Protein AF-Q74P90-F1 (afdb_monomer_lite)

Organism: Bacillus cereus (strain ATCC 10987 / NRS 248) (NCBI:txid222523)

Radius of gyration: 29.48 Å; chains: 1; bounding box: 68×27×79 Å

Sequence (235 aa):
MNRWLALELEKLVEINKTPHSAKWQTTPPFCLFNYDGKLLTLAGNTKKGQFTTPFFIVKAVDTKKNCALLELLFPFPIIENKHNQKFPLNKFCCVKKLFHTKSKLFVNLADFCGLTFVEIPVFDYLTKSRMIKDSFCLAFCLLQNCPPQNIWETSKKHLNNITTITSSYNYGTDSELQMFLYTKTKTYKMFIPKGHCQSLTISDLKYIEILTPQKFVAGTIQIQLNYCYKEKYYF

Structure (mmCIF, N/CA/C/O backbone):
data_AF-Q74P90-F1
#
_entry.id   AF-Q74P90-F1
#
loop_
_atom_site.group_PDB
_atom_site.id
_atom_site.type_symbol
_atom_site.label_atom_id
_atom_site.label_alt_id
_atom_site.label_comp_id
_atom_site.label_asym_id
_atom_site.label_entity_id
_atom_site.label_seq_id
_atom_site.pdbx_PDB_ins_code
_atom_site.Cartn_x
_atom_site.Cartn_y
_atom_site.Cartn_z
_atom_site.occupancy
_atom_site.B_iso_or_equiv
_atom_site.auth_seq_id
_atom_site.auth_comp_id
_atom_site.auth_asym_id
_atom_site.auth_atom_id
_atom_site.pdbx_PDB_model_num
ATOM 1 N N . MET A 1 1 ? 19.929 -4.607 -40.010 1.00 57.16 1 MET A N 1
ATOM 2 C CA . MET A 1 1 ? 19.805 -3.964 -38.681 1.00 57.16 1 MET A CA 1
ATOM 3 C C . MET A 1 1 ? 18.500 -4.432 -38.060 1.00 57.16 1 MET A C 1
ATOM 5 O O . MET A 1 1 ? 17.472 -4.337 -38.722 1.00 57.16 1 MET A O 1
ATOM 9 N N . ASN A 1 2 ? 18.545 -5.014 -36.862 1.00 65.69 2 ASN A N 1
ATOM 10 C CA . ASN A 1 2 ? 17.388 -5.662 -36.248 1.00 65.69 2 ASN A CA 1
ATOM 11 C C . ASN A 1 2 ? 16.430 -4.600 -35.667 1.00 65.69 2 ASN A C 1
ATOM 13 O O . ASN A 1 2 ? 16.643 -4.107 -34.566 1.00 65.69 2 ASN A O 1
ATOM 17 N N . ARG A 1 3 ? 15.416 -4.190 -36.443 1.00 81.81 3 ARG A N 1
ATOM 18 C CA . ARG A 1 3 ? 14.480 -3.097 -36.089 1.00 81.81 3 ARG A CA 1
ATOM 19 C C . ARG A 1 3 ? 13.359 -3.511 -35.135 1.00 81.81 3 ARG A C 1
ATOM 21 O O . ARG A 1 3 ? 12.586 -2.662 -34.703 1.00 81.81 3 ARG A O 1
ATOM 28 N N . TRP A 1 4 ? 13.250 -4.800 -34.820 1.00 89.56 4 TRP A N 1
ATOM 29 C CA . TRP A 1 4 ? 12.136 -5.322 -34.031 1.00 89.56 4 TRP A CA 1
ATOM 30 C C . TRP A 1 4 ? 12.038 -4.679 -32.641 1.00 89.56 4 TRP A C 1
ATOM 32 O O . TRP A 1 4 ? 10.935 -4.352 -32.229 1.00 89.56 4 TRP A O 1
ATOM 42 N N . LEU A 1 5 ? 13.168 -4.420 -31.961 1.00 89.62 5 LEU A N 1
ATOM 43 C CA . LEU A 1 5 ? 13.182 -3.758 -30.649 1.00 89.62 5 LEU A CA 1
ATOM 44 C C . LEU A 1 5 ? 12.566 -2.362 -30.728 1.00 89.62 5 LEU A C 1
ATOM 46 O O . LEU A 1 5 ? 11.778 -1.985 -29.867 1.00 89.62 5 LEU A O 1
ATOM 50 N N . ALA A 1 6 ? 12.914 -1.597 -31.764 1.00 87.88 6 ALA A N 1
ATOM 51 C CA . ALA A 1 6 ? 12.385 -0.253 -31.948 1.00 87.88 6 ALA A CA 1
ATOM 52 C C . ALA A 1 6 ? 10.876 -0.287 -32.212 1.00 87.88 6 ALA A C 1
ATOM 54 O O . ALA A 1 6 ? 10.143 0.475 -31.594 1.00 87.88 6 ALA A O 1
ATOM 55 N N . LEU A 1 7 ? 10.410 -1.214 -33.052 1.00 88.94 7 LEU A N 1
ATOM 56 C CA . LEU A 1 7 ? 8.981 -1.407 -33.312 1.00 88.94 7 LEU A CA 1
ATOM 57 C C . LEU A 1 7 ? 8.223 -1.855 -32.055 1.00 88.94 7 LEU A C 1
ATOM 59 O O . LEU A 1 7 ? 7.129 -1.371 -31.787 1.00 88.94 7 LEU A O 1
ATOM 63 N N . GLU A 1 8 ? 8.802 -2.752 -31.258 1.00 87.94 8 GLU A N 1
ATOM 64 C CA . GLU A 1 8 ? 8.170 -3.243 -30.034 1.00 87.94 8 GLU A CA 1
ATOM 65 C C . GLU A 1 8 ? 8.056 -2.141 -28.975 1.00 87.94 8 GLU A C 1
ATOM 67 O O . GLU A 1 8 ? 7.015 -1.992 -28.340 1.00 87.94 8 GLU A O 1
ATOM 72 N N . LEU A 1 9 ? 9.089 -1.308 -28.831 1.00 87.38 9 LEU A N 1
ATOM 73 C CA . LEU A 1 9 ? 9.046 -0.152 -27.939 1.00 87.38 9 LEU A CA 1
ATOM 74 C C . LEU A 1 9 ? 8.126 0.967 -28.459 1.00 87.38 9 LEU A C 1
ATOM 76 O O . LEU A 1 9 ? 7.502 1.654 -27.650 1.00 87.38 9 LEU A O 1
ATOM 80 N N . GLU A 1 10 ? 8.022 1.162 -29.778 1.00 86.56 10 GLU A N 1
ATOM 81 C CA . GLU A 1 10 ? 7.126 2.151 -30.398 1.00 86.56 10 GLU A CA 1
ATOM 82 C C . GLU A 1 10 ? 5.655 1.826 -30.108 1.00 86.56 10 GLU A C 1
ATOM 84 O O . GLU A 1 10 ? 4.928 2.707 -29.643 1.00 86.56 10 GLU A O 1
ATOM 89 N N . LYS A 1 11 ? 5.250 0.550 -30.227 1.00 84.69 11 LYS A N 1
ATOM 90 C CA . LYS A 1 11 ? 3.899 0.089 -29.847 1.00 84.69 11 LYS A CA 1
ATOM 91 C C . LYS A 1 11 ? 3.520 0.510 -28.425 1.00 84.69 11 LYS A C 1
ATOM 93 O O . LYS A 1 11 ? 2.399 0.946 -28.182 1.00 84.69 11 LYS A O 1
ATOM 98 N N . LEU A 1 12 ? 4.449 0.419 -27.473 1.00 77.25 12 LEU A N 1
ATOM 99 C CA . LEU A 1 12 ? 4.183 0.799 -26.081 1.00 77.25 12 LEU A CA 1
ATOM 100 C C . LEU A 1 12 ? 3.964 2.305 -25.914 1.00 77.25 12 LEU A C 1
ATOM 102 O O . LEU A 1 12 ? 3.156 2.733 -25.090 1.00 77.25 12 LEU A O 1
ATOM 106 N N . VAL A 1 13 ? 4.701 3.120 -26.672 1.00 77.12 13 VAL A N 1
ATOM 107 C CA . VAL A 1 13 ? 4.530 4.577 -26.661 1.00 77.12 13 VAL A CA 1
ATOM 108 C C . VAL A 1 13 ? 3.169 4.959 -27.246 1.00 77.12 13 VAL A C 1
ATOM 110 O O . VAL A 1 13 ? 2.548 5.901 -26.758 1.00 77.12 13 VAL A O 1
ATOM 113 N N . GLU A 1 14 ? 2.693 4.234 -28.258 1.00 70.12 14 GLU A N 1
ATOM 114 C CA . GLU A 1 14 ? 1.384 4.457 -28.881 1.00 70.12 14 GLU A CA 1
ATOM 115 C C . GLU A 1 14 ? 0.215 4.051 -27.976 1.00 70.12 14 GLU A C 1
ATOM 117 O O . GLU A 1 14 ? -0.718 4.838 -27.818 1.00 70.12 14 GLU A O 1
ATOM 122 N N . ILE A 1 15 ? 0.296 2.897 -27.303 1.00 64.44 15 ILE A N 1
ATOM 123 C CA . ILE A 1 15 ? -0.746 2.412 -26.375 1.00 64.44 15 ILE A CA 1
ATOM 124 C C . ILE A 1 15 ? -1.028 3.429 -25.254 1.00 64.44 15 ILE A C 1
ATOM 126 O O . ILE A 1 15 ? -2.182 3.656 -24.890 1.00 64.44 15 ILE A O 1
ATOM 130 N N . ASN A 1 16 ? 0.003 4.118 -24.758 1.00 58.09 16 ASN A N 1
ATOM 131 C CA . ASN A 1 16 ? -0.149 5.129 -23.706 1.00 58.09 16 ASN A CA 1
ATOM 132 C C . ASN A 1 16 ? -0.735 6.470 -24.178 1.00 58.09 16 ASN A C 1
ATOM 134 O O . ASN A 1 16 ? -1.035 7.323 -23.343 1.00 58.09 16 ASN A O 1
ATOM 138 N N . LYS A 1 17 ? -0.864 6.707 -25.492 1.00 56.06 17 LYS A N 1
ATOM 139 C CA . LYS A 1 17 ? -1.466 7.943 -26.029 1.00 56.06 17 LYS A CA 1
ATOM 140 C C . LYS A 1 17 ? -2.992 7.868 -26.107 1.00 56.06 17 LYS A C 1
ATOM 142 O O . LYS A 1 17 ? -3.638 8.911 -26.168 1.00 56.06 17 LYS A O 1
ATOM 147 N N . THR A 1 18 ? -3.577 6.671 -26.082 1.00 47.81 18 THR A N 1
ATOM 148 C CA . THR A 1 18 ? -5.033 6.467 -26.079 1.00 47.81 18 THR A CA 1
ATOM 149 C C . THR A 1 18 ? -5.600 6.496 -24.653 1.00 47.81 18 THR A C 1
ATOM 151 O O . THR A 1 18 ? -5.236 5.650 -23.835 1.00 47.81 18 THR A O 1
ATOM 154 N N . PRO A 1 19 ? -6.500 7.438 -24.312 1.00 43.44 19 PRO A N 1
ATOM 155 C CA . PRO A 1 19 ? -7.005 7.593 -22.953 1.00 43.44 19 PRO A CA 1
ATOM 156 C C . PRO A 1 19 ? -8.096 6.555 -22.656 1.00 43.44 19 PRO A C 1
ATOM 158 O O . PRO A 1 19 ? -9.286 6.830 -22.797 1.00 43.44 19 PRO A O 1
ATOM 161 N N . HIS A 1 20 ? -7.712 5.363 -22.200 1.00 40.16 20 HIS A N 1
ATOM 162 C CA . HIS A 1 20 ? -8.662 4.382 -21.674 1.00 40.16 20 HIS A CA 1
ATOM 163 C C . HIS A 1 20 ? -8.546 4.224 -20.152 1.00 40.16 20 HIS A C 1
ATOM 165 O O . HIS A 1 20 ? -7.772 3.431 -19.638 1.00 40.16 20 HIS A O 1
ATOM 171 N N . SER A 1 21 ? -9.439 4.928 -19.446 1.00 38.84 21 SER A N 1
ATOM 172 C CA . SER A 1 21 ? -9.846 4.729 -18.044 1.00 38.84 21 SER A CA 1
ATOM 173 C C . SER A 1 21 ? -8.784 4.915 -16.939 1.00 38.84 21 SER A C 1
ATOM 175 O O . SER A 1 21 ? -7.610 4.593 -17.061 1.00 38.84 21 SER A O 1
ATOM 177 N N . ALA A 1 22 ? -9.237 5.431 -15.793 1.00 42.34 22 ALA A N 1
ATOM 178 C CA . ALA A 1 22 ? -8.451 5.934 -14.659 1.00 42.34 22 ALA A CA 1
ATOM 179 C C . ALA A 1 22 ? -7.623 4.896 -13.857 1.00 42.34 22 ALA A C 1
ATOM 181 O O . ALA A 1 22 ? -7.230 5.164 -12.719 1.00 42.34 22 ALA A O 1
ATOM 182 N N . LYS A 1 23 ? -7.337 3.714 -14.412 1.00 38.59 23 LYS A N 1
ATOM 183 C CA . LYS A 1 23 ? -6.484 2.694 -13.787 1.00 38.59 23 LYS A CA 1
ATOM 184 C C . LYS A 1 23 ? -5.182 2.555 -14.571 1.00 38.59 23 LYS A C 1
ATOM 186 O O . LYS A 1 23 ? -5.033 1.639 -15.361 1.00 38.59 23 LYS A O 1
ATOM 191 N N . TRP A 1 24 ? -4.275 3.499 -14.319 1.00 45.81 24 TRP A N 1
ATOM 192 C CA . TRP A 1 24 ? -2.816 3.360 -14.408 1.00 45.81 24 TRP A CA 1
ATOM 193 C C . TRP A 1 24 ? -2.323 2.344 -15.451 1.00 45.81 24 TRP A C 1
ATOM 195 O O . TRP A 1 24 ? -2.097 1.181 -15.128 1.00 45.81 24 TRP A O 1
ATOM 205 N N . GLN A 1 25 ? -2.082 2.804 -16.675 1.00 46.81 25 GLN A N 1
ATOM 206 C CA . GLN A 1 25 ? -1.203 2.111 -17.613 1.00 46.81 25 GLN A CA 1
ATOM 207 C C . GLN A 1 25 ? -0.049 3.054 -17.944 1.00 46.81 25 GLN A C 1
ATOM 209 O O . GLN A 1 25 ? -0.105 3.854 -18.868 1.00 46.81 25 GLN A O 1
ATOM 214 N N . THR A 1 26 ? 0.979 3.031 -17.098 1.00 57.84 26 THR A N 1
ATOM 215 C CA . THR A 1 26 ? 2.325 3.407 -17.531 1.00 57.84 26 THR A CA 1
ATOM 216 C C . THR A 1 26 ? 2.870 2.253 -18.373 1.00 57.84 26 THR A C 1
ATOM 218 O O . THR A 1 26 ? 2.494 1.102 -18.142 1.00 57.84 26 THR A O 1
ATOM 221 N N . THR A 1 27 ? 3.744 2.532 -19.350 1.00 67.75 27 THR A N 1
ATOM 222 C CA . THR A 1 27 ? 4.453 1.466 -20.077 1.00 67.75 27 THR A CA 1
ATOM 223 C C . THR A 1 27 ? 5.011 0.458 -19.069 1.00 67.75 27 THR A C 1
ATOM 225 O O . THR A 1 27 ? 5.707 0.896 -18.143 1.00 67.75 27 THR A O 1
ATOM 228 N N . PRO A 1 28 ? 4.745 -0.854 -19.212 1.00 81.50 28 PRO A N 1
ATOM 229 C CA . PRO A 1 28 ? 5.322 -1.833 -18.308 1.00 81.50 28 PRO A CA 1
ATOM 230 C C . PRO A 1 28 ? 6.847 -1.677 -18.287 1.00 81.50 28 PRO A C 1
ATOM 232 O O . PRO A 1 28 ? 7.468 -1.514 -19.346 1.00 81.50 28 PRO A O 1
ATOM 235 N N . PRO A 1 29 ? 7.463 -1.683 -17.095 1.00 91.88 29 PRO A N 1
ATOM 236 C CA . PRO A 1 29 ? 8.906 -1.616 -16.994 1.00 91.88 29 PRO A CA 1
ATOM 237 C C . PRO A 1 29 ? 9.530 -2.836 -17.673 1.00 91.88 29 PRO A C 1
ATOM 239 O O . PRO A 1 29 ? 8.964 -3.932 -17.679 1.00 91.88 29 PRO A O 1
ATOM 242 N N . PHE A 1 30 ? 10.713 -2.645 -18.241 1.00 92.50 30 PHE A N 1
ATOM 243 C CA . PHE A 1 30 ? 11.428 -3.700 -18.947 1.00 92.50 30 PHE A CA 1
ATOM 244 C C . PHE A 1 30 ? 12.929 -3.642 -18.683 1.00 92.50 30 PHE A C 1
ATOM 246 O O . PHE A 1 30 ? 13.457 -2.653 -18.166 1.00 92.50 30 PHE A O 1
ATOM 253 N N . CYS A 1 31 ? 13.614 -4.713 -19.066 1.00 93.12 31 CYS A N 1
ATOM 254 C CA . CYS A 1 31 ? 15.066 -4.808 -19.065 1.00 93.12 31 CYS A CA 1
ATOM 255 C C . CYS A 1 31 ? 15.591 -5.130 -20.466 1.00 93.12 31 CYS A C 1
ATOM 257 O O . CYS A 1 31 ? 14.871 -5.712 -21.276 1.00 93.12 31 CYS A O 1
ATOM 259 N N . LEU A 1 32 ? 16.845 -4.763 -20.739 1.00 93.56 32 LEU A N 1
ATOM 260 C CA . LEU A 1 32 ? 17.510 -4.957 -22.032 1.00 93.56 32 LEU A CA 1
ATOM 261 C C . LEU A 1 32 ? 18.674 -5.942 -21.923 1.00 93.56 32 LEU A C 1
ATOM 263 O O . LEU A 1 32 ? 19.389 -5.939 -20.921 1.00 93.56 32 LEU A O 1
ATOM 267 N N . PHE A 1 33 ? 18.899 -6.719 -22.981 1.00 91.88 33 PHE A N 1
ATOM 268 C CA . PHE A 1 33 ? 19.990 -7.687 -23.083 1.00 91.88 33 PHE A CA 1
ATOM 269 C C . PHE A 1 33 ? 20.887 -7.374 -24.279 1.00 91.88 33 PHE A C 1
ATOM 271 O O . PHE A 1 33 ? 20.397 -7.143 -25.387 1.00 91.88 33 PHE A O 1
ATOM 278 N N . ASN A 1 34 ? 22.202 -7.382 -24.066 1.00 91.50 34 ASN A N 1
ATOM 279 C CA . ASN A 1 34 ? 23.184 -7.289 -25.146 1.00 91.50 34 ASN A CA 1
ATOM 280 C C . ASN A 1 34 ? 23.346 -8.645 -25.868 1.00 91.50 34 ASN A C 1
ATOM 282 O O . ASN A 1 34 ? 22.765 -9.646 -25.451 1.00 91.50 34 ASN A O 1
ATOM 286 N N . TYR A 1 35 ? 24.150 -8.696 -26.933 1.00 88.50 35 TYR A N 1
ATOM 287 C CA . TYR A 1 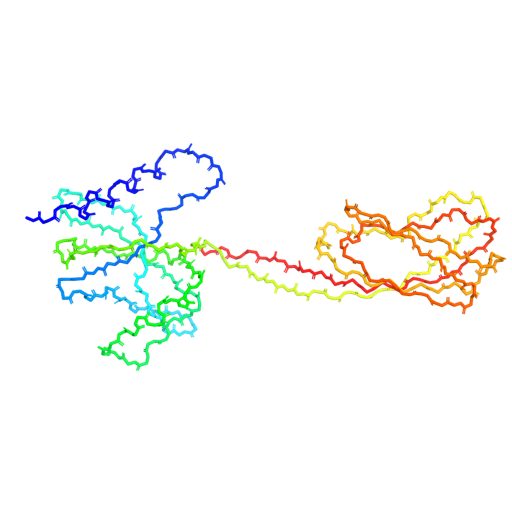35 ? 24.387 -9.926 -27.710 1.00 88.50 35 TYR A CA 1
ATOM 288 C C . TYR A 1 35 ? 25.121 -11.042 -26.949 1.00 88.50 35 TYR A C 1
ATOM 290 O O . TYR A 1 35 ? 25.034 -12.197 -27.351 1.00 88.50 35 TYR A O 1
ATOM 298 N N . ASP A 1 36 ? 25.769 -10.733 -25.823 1.00 88.81 36 ASP A N 1
ATOM 299 C CA . ASP A 1 36 ? 26.346 -11.745 -24.925 1.00 88.81 36 ASP A CA 1
ATOM 300 C C . ASP A 1 36 ? 25.298 -12.353 -23.971 1.00 88.81 36 ASP A C 1
ATOM 302 O O . ASP A 1 36 ? 25.648 -13.089 -23.047 1.00 88.81 36 ASP A O 1
ATOM 306 N N . GLY A 1 37 ? 24.022 -11.971 -24.104 1.00 84.19 37 GLY A N 1
ATOM 307 C CA . GLY A 1 37 ? 22.955 -12.334 -23.169 1.00 84.19 37 GLY A CA 1
ATOM 308 C C . GLY A 1 37 ? 23.057 -11.634 -21.808 1.00 84.19 37 GLY A C 1
ATOM 309 O O . GLY A 1 37 ? 22.383 -12.031 -20.857 1.00 84.19 37 GLY A O 1
ATOM 310 N N . LYS A 1 38 ? 23.894 -10.596 -21.675 1.00 86.19 38 LYS A N 1
ATOM 311 C CA . LYS A 1 38 ? 24.059 -9.839 -20.428 1.00 86.19 38 LYS A CA 1
ATOM 312 C C . LYS A 1 38 ? 23.027 -8.724 -20.324 1.00 86.19 38 LYS A C 1
ATOM 314 O O . LYS A 1 38 ? 22.786 -7.981 -21.274 1.00 86.19 38 LYS A O 1
ATOM 319 N N . LEU A 1 39 ? 22.475 -8.582 -19.123 1.00 89.19 39 LEU A N 1
ATOM 320 C CA . LEU A 1 39 ? 21.549 -7.517 -18.759 1.00 89.19 39 LEU A CA 1
ATOM 321 C C . LEU A 1 39 ? 22.256 -6.157 -18.768 1.00 89.19 39 LEU A C 1
ATOM 323 O O . LEU A 1 39 ? 23.313 -6.006 -18.152 1.00 89.19 39 LEU A O 1
ATOM 327 N N . LEU A 1 40 ? 21.650 -5.152 -19.398 1.00 90.62 40 LEU A N 1
ATOM 328 C CA . LEU A 1 40 ? 22.084 -3.770 -19.239 1.00 90.62 40 LEU A CA 1
ATOM 329 C C . LEU A 1 40 ? 21.785 -3.317 -17.809 1.00 90.62 40 LEU A C 1
ATOM 331 O O . LEU A 1 40 ? 20.627 -3.184 -17.418 1.00 90.62 40 LEU A O 1
ATOM 335 N N . THR A 1 41 ? 22.834 -3.045 -17.040 1.00 89.19 41 THR A N 1
ATOM 336 C CA . THR A 1 41 ? 22.731 -2.511 -15.681 1.00 89.19 41 THR A CA 1
ATOM 337 C C . THR A 1 41 ? 23.424 -1.164 -15.599 1.00 89.19 41 THR A C 1
ATOM 339 O O . THR A 1 41 ? 24.577 -1.045 -16.012 1.00 89.19 41 THR A O 1
ATOM 342 N N . LEU A 1 42 ? 22.763 -0.176 -15.003 1.00 88.88 42 LEU A N 1
ATOM 343 C CA . LEU A 1 42 ? 23.352 1.129 -14.728 1.00 88.88 42 LEU A CA 1
ATOM 344 C C . LEU A 1 42 ? 23.442 1.377 -13.231 1.00 88.88 42 LEU A C 1
ATOM 346 O O . LEU A 1 42 ? 22.523 1.052 -12.479 1.00 88.88 42 LEU A O 1
ATOM 350 N N . ALA A 1 43 ? 24.556 1.962 -12.804 1.00 86.38 43 ALA A N 1
ATOM 351 C CA . ALA A 1 43 ? 24.725 2.442 -11.444 1.00 86.38 43 ALA A CA 1
ATOM 352 C C . ALA A 1 43 ? 24.221 3.885 -11.330 1.00 86.38 43 ALA A C 1
ATOM 354 O O . ALA A 1 43 ? 24.419 4.700 -12.229 1.00 86.38 43 ALA A O 1
ATOM 355 N N . GLY A 1 44 ? 23.585 4.201 -10.209 1.00 80.81 44 GLY A N 1
ATOM 356 C CA . GLY A 1 44 ? 23.162 5.548 -9.861 1.00 80.81 44 GLY A CA 1
ATOM 357 C C . GLY A 1 44 ? 23.492 5.865 -8.409 1.00 80.81 44 GLY A C 1
ATOM 358 O O . GLY A 1 44 ? 23.686 4.971 -7.585 1.00 80.81 44 GLY A O 1
ATOM 359 N N . ASN A 1 45 ? 23.530 7.155 -8.087 1.00 81.88 45 ASN A N 1
ATOM 360 C CA . ASN A 1 45 ? 23.797 7.637 -6.737 1.00 81.88 45 ASN A CA 1
ATOM 361 C C . ASN A 1 45 ? 22.539 8.287 -6.162 1.00 81.88 45 ASN A C 1
ATOM 363 O O . ASN A 1 45 ? 21.913 9.131 -6.797 1.00 81.88 45 ASN A O 1
ATOM 367 N N . THR A 1 46 ? 22.188 7.919 -4.934 1.00 75.00 46 THR A N 1
ATOM 368 C CA . THR A 1 46 ? 21.198 8.632 -4.122 1.00 75.00 46 THR A CA 1
ATOM 369 C C . THR A 1 46 ? 21.883 9.278 -2.925 1.00 75.00 46 THR A C 1
ATOM 371 O O . THR A 1 46 ? 22.991 8.897 -2.550 1.00 75.00 46 THR A O 1
ATOM 374 N N . LYS A 1 47 ? 21.184 10.187 -2.235 1.00 75.62 47 LYS A N 1
ATOM 375 C CA . LYS A 1 47 ? 21.652 10.741 -0.951 1.00 75.62 47 LYS A CA 1
ATOM 376 C C . LYS A 1 47 ? 21.960 9.669 0.108 1.00 75.62 47 LYS A C 1
ATOM 378 O O . LYS A 1 47 ? 22.660 9.963 1.066 1.00 75.62 47 LYS A O 1
ATOM 383 N N . LYS A 1 48 ? 21.406 8.458 -0.028 1.00 71.62 48 LYS A N 1
ATOM 384 C CA . LYS A 1 48 ? 21.551 7.358 0.938 1.00 71.62 48 LYS A CA 1
ATOM 385 C C . LYS A 1 48 ? 22.517 6.260 0.482 1.00 71.62 48 LYS A C 1
ATOM 387 O O . LYS A 1 48 ? 22.655 5.270 1.190 1.00 71.62 48 LYS A O 1
ATOM 392 N N . GLY A 1 49 ? 23.162 6.416 -0.675 1.00 77.88 49 GLY A N 1
ATOM 393 C CA . GLY A 1 49 ? 24.112 5.440 -1.208 1.00 77.88 49 GLY A CA 1
ATOM 394 C C . GLY A 1 49 ? 23.928 5.159 -2.695 1.00 77.88 49 GLY A C 1
ATOM 395 O O . GLY A 1 49 ? 23.056 5.729 -3.361 1.00 77.88 49 GLY A O 1
ATOM 396 N N . GLN A 1 50 ? 24.775 4.269 -3.204 1.00 83.44 50 GLN A N 1
ATOM 397 C CA . GLN A 1 50 ? 24.754 3.814 -4.590 1.00 83.44 50 GLN A CA 1
ATOM 398 C C . GLN A 1 50 ? 23.683 2.739 -4.788 1.00 83.44 50 GLN A C 1
ATOM 400 O O . GLN A 1 50 ? 23.391 1.955 -3.886 1.00 83.44 50 GLN A O 1
ATOM 405 N N . PHE A 1 51 ? 23.109 2.686 -5.981 1.00 84.62 51 PHE A N 1
ATOM 406 C CA . PHE A 1 51 ? 22.210 1.620 -6.401 1.00 84.62 51 PHE A CA 1
ATOM 407 C C . PHE A 1 51 ? 22.567 1.173 -7.811 1.00 84.62 51 PHE A C 1
ATOM 409 O O . PHE A 1 51 ? 23.187 1.912 -8.573 1.00 84.62 51 PHE A O 1
ATOM 416 N N . THR A 1 52 ? 22.140 -0.028 -8.178 1.00 87.50 52 THR A N 1
ATOM 417 C CA . THR A 1 52 ? 22.185 -0.489 -9.563 1.00 87.50 52 THR A CA 1
ATOM 418 C C . THR A 1 52 ? 20.781 -0.835 -10.025 1.00 87.50 52 THR A C 1
ATOM 420 O O . THR A 1 52 ? 20.007 -1.427 -9.272 1.00 87.50 52 THR A O 1
ATOM 423 N N . THR A 1 53 ? 20.450 -0.468 -11.259 1.00 90.19 53 THR A N 1
ATOM 424 C CA . THR A 1 53 ? 19.157 -0.772 -11.864 1.00 90.19 53 THR A CA 1
ATOM 425 C C . THR A 1 53 ? 19.303 -1.304 -13.289 1.00 90.19 53 THR A C 1
ATOM 427 O O . THR A 1 53 ? 20.053 -0.735 -14.085 1.00 90.19 53 THR A O 1
ATOM 430 N N . PRO A 1 54 ? 18.598 -2.396 -13.619 1.00 91.69 54 PRO A N 1
ATOM 431 C CA . PRO A 1 54 ? 18.358 -2.829 -14.993 1.00 91.69 54 PRO A CA 1
ATOM 432 C C . PRO A 1 54 ? 16.965 -2.452 -15.519 1.00 91.69 54 PRO A C 1
ATOM 434 O O . P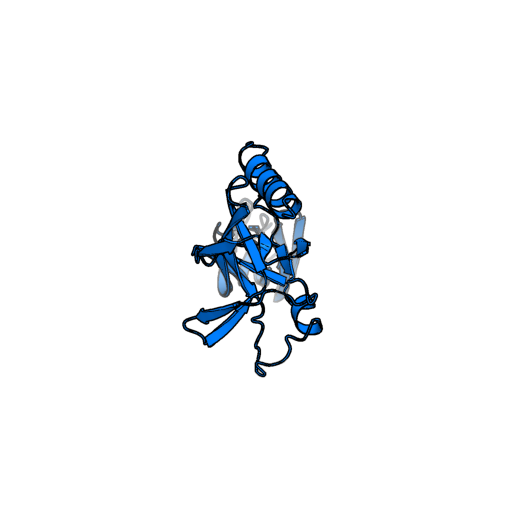RO A 1 54 ? 16.558 -2.947 -16.568 1.00 91.69 54 PRO A O 1
ATOM 437 N N . PHE A 1 55 ? 16.189 -1.672 -14.764 1.00 93.38 55 PHE A N 1
ATOM 438 C CA . PHE A 1 55 ? 14.788 -1.410 -15.075 1.00 93.38 55 PHE A CA 1
ATOM 439 C C . PHE A 1 55 ? 14.622 -0.070 -15.768 1.00 93.38 55 PHE A C 1
ATOM 441 O O . PHE A 1 55 ? 15.074 0.968 -15.273 1.00 93.38 55 PHE A O 1
ATOM 448 N N . PHE A 1 56 ? 13.904 -0.108 -16.881 1.00 93.69 56 PHE A N 1
ATOM 449 C CA . PHE A 1 56 ? 13.663 1.043 -17.724 1.00 93.69 56 PHE A CA 1
ATOM 450 C C . PHE A 1 56 ? 12.184 1.181 -18.042 1.00 93.69 56 PHE A C 1
ATOM 452 O O . PHE A 1 56 ? 11.439 0.203 -18.079 1.00 93.69 56 PHE A O 1
ATOM 459 N N . ILE A 1 57 ? 11.783 2.413 -18.325 1.00 92.62 57 ILE A N 1
ATOM 460 C CA . ILE A 1 57 ? 10.527 2.712 -18.998 1.00 92.62 57 ILE A CA 1
ATOM 461 C C . ILE A 1 57 ? 10.832 3.532 -20.250 1.00 92.62 57 ILE A C 1
ATOM 463 O O . ILE A 1 57 ? 11.671 4.434 -20.224 1.00 92.62 57 ILE A O 1
ATOM 467 N N . VAL A 1 58 ? 10.176 3.227 -21.366 1.00 91.62 58 VAL A N 1
ATOM 468 C CA . VAL A 1 58 ? 10.391 3.975 -22.609 1.00 91.62 58 VAL A CA 1
ATOM 469 C C . VAL A 1 58 ? 9.661 5.315 -22.542 1.00 91.62 58 VAL A C 1
ATOM 471 O O . VAL A 1 58 ? 8.508 5.391 -22.117 1.00 91.62 58 VAL A O 1
ATOM 474 N N . LYS A 1 59 ? 10.352 6.386 -22.940 1.00 90.62 59 LYS A N 1
ATOM 475 C CA . LYS A 1 59 ? 9.803 7.747 -23.031 1.00 90.62 59 LYS A CA 1
ATOM 476 C C . LYS A 1 59 ? 9.589 8.198 -24.463 1.00 90.62 59 LYS A C 1
ATOM 478 O O . LYS A 1 59 ? 8.622 8.900 -24.733 1.00 90.62 59 LYS A O 1
ATOM 483 N N . ALA A 1 60 ? 10.489 7.819 -25.359 1.00 90.50 60 ALA A N 1
ATOM 484 C CA . ALA A 1 60 ? 10.365 8.078 -26.784 1.00 90.50 60 ALA A CA 1
ATOM 485 C C . ALA A 1 60 ? 11.175 7.047 -27.567 1.00 90.50 60 ALA A C 1
ATOM 487 O O . ALA A 1 60 ? 12.164 6.515 -27.060 1.00 90.50 60 ALA A O 1
ATOM 488 N N . VAL A 1 61 ? 10.775 6.808 -28.810 1.00 92.12 61 VAL A N 1
ATOM 489 C CA . VAL A 1 61 ? 11.483 5.943 -29.753 1.00 92.12 61 VAL A CA 1
ATOM 490 C C . VAL A 1 61 ? 11.621 6.693 -31.069 1.00 92.12 61 VAL A C 1
ATOM 492 O O . VAL A 1 61 ? 10.686 7.359 -31.505 1.00 92.12 61 VAL A O 1
ATOM 495 N N . ASP A 1 62 ? 12.794 6.595 -31.682 1.00 91.81 62 ASP A N 1
ATOM 496 C CA . ASP A 1 62 ? 13.028 6.982 -33.068 1.00 91.81 62 ASP A CA 1
ATOM 497 C C . ASP A 1 62 ? 13.328 5.703 -33.855 1.00 91.81 62 ASP A C 1
ATOM 499 O O . ASP A 1 62 ? 14.452 5.193 -33.853 1.00 91.81 62 ASP A O 1
ATOM 503 N N . THR A 1 63 ? 12.305 5.158 -34.511 1.00 89.31 63 THR A N 1
ATOM 504 C CA . THR A 1 63 ? 12.409 3.922 -35.297 1.00 89.31 63 THR A CA 1
ATOM 505 C C . THR A 1 63 ? 13.242 4.090 -36.563 1.00 89.31 63 THR A C 1
ATOM 507 O O . THR A 1 63 ? 13.858 3.126 -37.022 1.00 89.31 63 THR A O 1
ATOM 510 N N . LYS A 1 64 ? 13.348 5.314 -37.102 1.00 89.31 64 LYS A N 1
ATOM 511 C CA . LYS A 1 64 ? 14.200 5.608 -38.265 1.00 89.31 64 LYS A CA 1
ATOM 512 C C . LYS A 1 64 ? 15.674 5.520 -37.893 1.00 89.31 64 LYS A C 1
ATOM 514 O O . LYS A 1 64 ? 16.452 4.931 -38.642 1.00 89.31 64 LYS A O 1
ATOM 519 N N . LYS A 1 65 ? 16.042 6.075 -36.734 1.00 90.88 65 LYS A N 1
ATOM 520 C CA . LYS A 1 65 ? 17.412 6.027 -36.197 1.00 90.88 65 LYS A CA 1
ATOM 521 C C . LYS A 1 65 ? 17.703 4.776 -35.371 1.00 90.88 65 LYS A C 1
ATOM 523 O O . LYS A 1 65 ? 18.853 4.563 -35.012 1.00 90.88 65 LYS A O 1
ATOM 528 N N . ASN A 1 66 ? 16.691 3.945 -35.111 1.00 91.56 66 ASN A N 1
ATOM 529 C CA . ASN A 1 66 ? 16.781 2.759 -34.261 1.00 91.56 66 ASN A CA 1
ATOM 530 C C . ASN A 1 66 ? 17.300 3.090 -32.849 1.00 91.56 66 ASN A C 1
ATOM 532 O O . ASN A 1 66 ? 18.146 2.385 -32.304 1.00 91.56 66 ASN A O 1
ATOM 536 N N . CYS A 1 67 ? 16.797 4.174 -32.259 1.00 93.56 67 CYS A N 1
ATOM 537 C CA . CYS A 1 67 ? 17.203 4.643 -30.935 1.00 93.56 67 CYS A CA 1
ATOM 538 C C . CYS A 1 67 ? 15.996 4.842 -30.019 1.00 93.56 67 CYS A C 1
ATOM 540 O O . CYS A 1 67 ? 14.877 5.065 -30.481 1.00 93.56 67 CYS A O 1
ATOM 542 N N . ALA A 1 68 ? 16.231 4.824 -28.709 1.00 93.56 68 ALA A N 1
ATOM 543 C CA . ALA A 1 68 ? 15.205 5.111 -27.716 1.00 93.56 68 ALA A CA 1
ATOM 544 C C . ALA A 1 68 ? 15.717 6.047 -26.622 1.00 93.56 68 ALA A C 1
ATOM 546 O O . ALA A 1 68 ? 16.880 6.008 -26.220 1.00 93.56 68 ALA A O 1
ATOM 547 N N . LEU A 1 69 ? 14.804 6.870 -26.113 1.00 94.56 69 LEU A N 1
ATOM 548 C CA . LEU A 1 69 ? 14.965 7.604 -24.871 1.00 94.56 69 LEU A CA 1
ATOM 549 C C . LEU A 1 69 ? 14.260 6.823 -23.765 1.00 94.56 69 LEU A C 1
ATOM 551 O O . LEU A 1 69 ? 13.039 6.652 -23.791 1.00 94.56 69 LEU A O 1
ATOM 555 N N . LEU A 1 70 ? 15.031 6.368 -22.789 1.00 94.00 70 LEU A N 1
ATOM 556 C CA . LEU A 1 70 ? 14.574 5.568 -21.662 1.00 94.00 70 LEU A CA 1
ATOM 557 C C . LEU A 1 70 ? 14.648 6.391 -20.381 1.00 94.00 70 LEU A C 1
ATOM 559 O O . LEU A 1 70 ? 15.553 7.201 -20.221 1.00 94.00 70 LEU A O 1
ATOM 563 N N . GLU A 1 71 ? 13.724 6.186 -19.452 1.00 93.12 71 GLU A N 1
ATOM 564 C CA . GLU A 1 71 ? 13.906 6.597 -18.061 1.00 93.12 71 GLU A CA 1
ATOM 565 C C . GLU A 1 71 ? 14.391 5.401 -17.238 1.00 93.12 71 GLU A C 1
ATOM 567 O O . GLU A 1 71 ? 13.868 4.295 -17.374 1.00 93.12 71 GLU A O 1
ATOM 572 N N . LEU A 1 72 ? 15.370 5.641 -16.365 1.00 93.06 72 LEU A N 1
ATOM 573 C CA . LEU A 1 72 ? 15.834 4.659 -15.391 1.00 93.06 72 LEU A CA 1
ATOM 574 C C . LEU A 1 72 ? 14.849 4.582 -14.220 1.00 93.06 72 LEU A C 1
ATOM 576 O O . LEU A 1 72 ? 14.397 5.611 -13.716 1.00 93.06 72 LEU A O 1
ATOM 580 N N . LEU A 1 73 ? 14.567 3.382 -13.724 1.00 92.25 73 LEU A N 1
ATOM 581 C CA . LEU A 1 73 ? 13.712 3.190 -12.553 1.00 92.25 73 LEU A CA 1
ATOM 582 C C . LEU A 1 73 ? 14.540 2.788 -11.335 1.00 92.25 73 LEU A C 1
ATOM 584 O O . LEU A 1 73 ? 15.464 1.984 -11.434 1.00 92.25 73 LEU A O 1
ATOM 588 N N . PHE A 1 74 ? 14.211 3.330 -10.167 1.00 90.56 74 PHE A N 1
ATOM 589 C CA . PHE A 1 74 ? 14.875 2.992 -8.914 1.00 90.56 74 PHE A CA 1
ATOM 590 C C . PHE A 1 74 ? 14.227 1.746 -8.284 1.00 90.56 74 PHE A C 1
ATOM 592 O O . PHE A 1 74 ? 13.029 1.784 -7.986 1.00 90.56 74 PHE A O 1
ATOM 599 N N . PRO A 1 75 ? 14.975 0.648 -8.061 1.00 90.81 75 PRO A N 1
ATOM 600 C CA . PRO A 1 75 ? 14.439 -0.574 -7.470 1.00 90.81 75 PRO A CA 1
ATOM 601 C C . PRO A 1 75 ? 14.355 -0.498 -5.945 1.00 90.81 75 PRO A C 1
ATOM 603 O O . PRO A 1 75 ? 15.257 0.010 -5.276 1.00 90.81 75 PRO A O 1
ATOM 606 N N . PHE A 1 76 ? 13.284 -1.066 -5.384 1.00 86.31 76 PHE A N 1
ATOM 607 C CA . PHE A 1 76 ? 13.143 -1.273 -3.946 1.00 86.31 76 PHE A CA 1
ATOM 608 C C . PHE A 1 76 ? 12.687 -2.707 -3.603 1.00 86.31 76 PHE A C 1
ATOM 610 O O . PHE A 1 76 ? 11.659 -3.167 -4.122 1.00 86.31 76 PHE A O 1
ATOM 617 N N . PRO A 1 77 ? 13.382 -3.407 -2.682 1.00 84.75 77 PRO A N 1
ATOM 618 C CA . PRO A 1 77 ? 14.597 -2.978 -1.971 1.00 84.75 77 PRO A CA 1
ATOM 619 C C . PRO A 1 77 ? 15.787 -2.714 -2.912 1.00 84.75 77 PRO A C 1
ATOM 621 O O . PRO A 1 77 ? 15.798 -3.183 -4.049 1.00 84.75 77 PRO A O 1
ATOM 624 N N . ILE A 1 78 ? 16.753 -1.911 -2.445 1.00 81.50 78 ILE A N 1
ATOM 625 C CA . ILE A 1 78 ? 17.930 -1.517 -3.235 1.00 81.50 78 ILE A CA 1
ATOM 626 C C . ILE A 1 78 ? 18.730 -2.765 -3.598 1.00 81.50 78 ILE A C 1
ATOM 628 O O . ILE A 1 78 ? 19.017 -3.601 -2.739 1.00 81.50 78 ILE A O 1
ATOM 632 N N . ILE A 1 79 ? 19.136 -2.868 -4.863 1.00 75.38 79 ILE A N 1
ATOM 633 C CA . ILE A 1 79 ? 20.075 -3.902 -5.281 1.00 75.38 79 ILE A CA 1
ATOM 634 C C . ILE A 1 79 ? 21.493 -3.401 -5.006 1.00 75.38 79 ILE A C 1
ATOM 636 O O . ILE A 1 79 ? 22.071 -2.657 -5.798 1.00 75.38 79 ILE A O 1
ATOM 640 N N . GLU A 1 80 ? 22.051 -3.799 -3.864 1.00 67.19 80 GLU A N 1
ATOM 641 C CA . GLU A 1 80 ? 23.460 -3.562 -3.556 1.00 67.19 80 GLU A CA 1
ATOM 642 C C . GLU A 1 80 ? 24.338 -4.513 -4.372 1.00 67.19 80 GLU A C 1
ATOM 644 O O . GLU A 1 80 ? 24.286 -5.743 -4.197 1.00 67.19 80 GLU A O 1
ATOM 649 N N . ASN A 1 81 ? 25.174 -3.945 -5.240 1.00 61.97 81 ASN A N 1
ATOM 650 C CA . ASN A 1 81 ? 26.184 -4.694 -5.965 1.00 61.97 81 ASN A CA 1
ATOM 651 C C . ASN A 1 81 ? 27.573 -4.409 -5.377 1.00 61.97 81 ASN A C 1
ATOM 653 O O . ASN A 1 81 ? 28.194 -3.403 -5.694 1.00 61.97 81 ASN A O 1
ATOM 657 N N . LYS A 1 82 ? 28.049 -5.288 -4.486 1.00 54.47 82 LYS A N 1
ATOM 658 C CA . LYS A 1 82 ? 29.385 -5.171 -3.868 1.00 54.47 82 LYS A CA 1
ATOM 659 C C . LYS A 1 82 ? 30.522 -5.648 -4.786 1.00 54.47 82 LYS A C 1
ATOM 661 O O . LYS A 1 82 ? 31.678 -5.372 -4.493 1.00 54.47 82 LYS A O 1
ATOM 666 N N . HIS A 1 83 ? 30.214 -6.341 -5.888 1.00 52.84 83 HIS A N 1
ATOM 667 C CA . HIS A 1 83 ? 31.212 -6.879 -6.814 1.00 52.84 83 HIS A CA 1
ATOM 668 C C . HIS A 1 83 ? 30.888 -6.495 -8.264 1.00 52.84 83 HIS A C 1
ATOM 670 O O . HIS A 1 83 ? 29.929 -6.982 -8.857 1.00 52.84 83 HIS A O 1
ATOM 676 N N . ASN A 1 84 ? 31.744 -5.665 -8.862 1.00 52.22 84 ASN A N 1
ATOM 677 C CA . ASN A 1 84 ? 31.610 -5.117 -10.221 1.00 52.22 84 ASN A CA 1
ATOM 678 C C . ASN A 1 84 ? 31.695 -6.146 -11.369 1.00 52.22 84 ASN A C 1
ATOM 680 O O . ASN A 1 84 ? 31.777 -5.743 -12.524 1.00 52.22 84 ASN A O 1
ATOM 684 N N . GLN A 1 85 ? 31.718 -7.456 -11.099 1.00 48.94 85 GLN A N 1
ATOM 685 C CA . GLN A 1 85 ? 32.065 -8.451 -12.124 1.00 48.94 85 GLN A CA 1
ATOM 686 C C . GLN A 1 85 ? 30.915 -9.358 -12.577 1.00 48.94 85 GLN A C 1
ATOM 688 O O . GLN A 1 85 ? 30.936 -9.782 -13.729 1.00 48.94 85 GLN A O 1
ATOM 693 N N . LYS A 1 86 ? 29.880 -9.614 -11.763 1.00 52.59 86 LYS A N 1
ATOM 694 C CA . LYS A 1 86 ? 28.662 -10.329 -12.200 1.00 52.59 86 LYS A CA 1
ATOM 695 C C . LYS A 1 86 ? 27.461 -9.908 -11.355 1.00 52.59 86 LYS A C 1
ATOM 697 O O . LYS A 1 86 ? 27.488 -10.060 -10.139 1.00 52.59 86 LYS A O 1
ATOM 702 N N . PHE A 1 87 ? 26.404 -9.410 -11.994 1.00 54.28 87 PHE A N 1
ATOM 703 C CA . PHE A 1 87 ? 25.129 -9.134 -11.330 1.00 54.28 87 PHE A CA 1
ATOM 704 C C . PHE A 1 87 ? 24.415 -10.470 -11.064 1.00 54.28 87 PHE A C 1
ATOM 706 O O . PHE A 1 87 ? 24.080 -11.163 -12.026 1.00 54.28 87 PHE A O 1
ATOM 713 N N . PRO A 1 88 ? 24.200 -10.899 -9.809 1.00 56.06 88 PRO A N 1
ATOM 714 C CA . PRO A 1 88 ? 23.530 -12.167 -9.563 1.00 56.06 88 PRO A CA 1
ATOM 715 C C . PRO A 1 88 ? 22.037 -12.023 -9.883 1.00 56.06 88 PRO A C 1
ATOM 717 O O . PRO A 1 88 ? 21.319 -11.299 -9.188 1.00 56.06 88 PRO A O 1
ATOM 720 N N . LEU A 1 89 ? 21.566 -12.748 -10.905 1.00 56.75 89 LEU A N 1
ATOM 721 C CA . LEU A 1 89 ? 20.150 -12.854 -11.303 1.00 56.75 89 LEU A CA 1
ATOM 722 C C . LEU A 1 89 ? 19.215 -13.119 -10.105 1.00 56.75 89 LEU A C 1
ATOM 724 O O . LEU A 1 89 ? 18.093 -12.628 -10.059 1.00 56.75 89 LEU A O 1
ATOM 728 N N . ASN A 1 90 ? 19.703 -13.803 -9.071 1.00 58.84 90 ASN A N 1
ATOM 729 C CA . ASN A 1 90 ? 18.935 -14.139 -7.872 1.00 58.84 90 ASN A CA 1
ATOM 730 C C . ASN A 1 90 ? 18.479 -12.896 -7.078 1.00 58.84 90 ASN A C 1
ATOM 732 O O . ASN A 1 90 ? 17.439 -12.936 -6.429 1.00 58.84 90 ASN A O 1
ATOM 736 N N . LYS A 1 91 ? 19.218 -11.774 -7.136 1.00 64.50 91 LYS A N 1
ATOM 737 C CA . LYS A 1 91 ? 18.823 -10.520 -6.460 1.00 64.50 91 LYS A CA 1
ATOM 738 C C . LYS A 1 91 ? 17.760 -9.734 -7.234 1.00 64.50 91 LYS A C 1
ATOM 740 O O . LYS A 1 91 ? 17.022 -8.963 -6.626 1.00 64.50 91 LYS A O 1
ATOM 745 N N . PHE A 1 92 ? 17.661 -9.943 -8.547 1.00 70.06 92 PHE A N 1
ATOM 746 C CA . PHE A 1 92 ? 16.664 -9.309 -9.415 1.00 70.06 92 PHE A CA 1
ATOM 747 C C . PHE A 1 92 ? 15.234 -9.706 -9.023 1.00 70.06 92 PHE A C 1
ATOM 749 O O . PHE A 1 92 ? 14.354 -8.853 -8.946 1.00 70.06 92 PHE A O 1
ATOM 756 N N . CYS A 1 93 ? 15.031 -10.978 -8.662 1.00 69.06 93 CYS A N 1
ATOM 757 C CA . CYS A 1 93 ? 13.732 -11.528 -8.256 1.00 69.06 93 CYS A CA 1
ATOM 758 C C . CYS A 1 93 ? 13.205 -10.959 -6.924 1.00 69.06 93 CYS A C 1
ATOM 760 O O . CYS A 1 93 ? 12.045 -11.160 -6.576 1.00 69.06 93 CYS A O 1
ATOM 762 N N . CYS A 1 94 ? 14.040 -10.246 -6.162 1.00 80.88 94 CYS A N 1
ATOM 763 C CA . CYS A 1 94 ? 13.663 -9.680 -4.868 1.00 80.88 94 CYS A CA 1
ATOM 764 C C . CYS A 1 94 ? 13.048 -8.276 -4.971 1.00 80.88 94 CYS A C 1
ATOM 766 O O . CYS A 1 94 ? 12.551 -7.761 -3.964 1.00 80.88 94 CYS A O 1
ATOM 768 N N . VAL A 1 95 ? 13.100 -7.635 -6.145 1.00 88.75 95 VAL A N 1
ATOM 769 C CA . VAL A 1 95 ? 12.558 -6.286 -6.348 1.00 88.75 95 VAL A CA 1
ATOM 770 C C . VAL A 1 95 ? 11.037 -6.347 -6.373 1.00 88.75 95 VAL A C 1
ATOM 772 O O . VAL A 1 95 ? 10.443 -7.041 -7.189 1.00 88.75 95 VAL A O 1
ATOM 775 N N . LYS A 1 96 ? 10.398 -5.599 -5.469 1.00 89.44 96 LYS A N 1
ATOM 776 C CA . LYS A 1 96 ? 8.933 -5.593 -5.320 1.00 89.44 96 LYS A CA 1
ATOM 777 C C . LYS A 1 96 ? 8.287 -4.317 -5.838 1.00 89.44 96 LYS A C 1
ATOM 779 O O . LYS A 1 96 ? 7.076 -4.287 -6.036 1.00 89.44 96 LYS A O 1
ATOM 784 N N . LYS A 1 97 ? 9.062 -3.238 -5.954 1.00 90.62 97 LYS A N 1
ATOM 785 C CA . LYS A 1 97 ? 8.582 -1.908 -6.337 1.00 90.62 97 LYS A CA 1
ATOM 786 C C . LYS A 1 97 ? 9.645 -1.187 -7.147 1.00 90.62 97 LYS A C 1
ATOM 788 O O . LYS A 1 97 ? 10.835 -1.314 -6.856 1.00 90.62 97 LYS A O 1
ATOM 793 N N . LEU A 1 98 ? 9.191 -0.389 -8.098 1.00 91.56 98 LEU A N 1
ATOM 794 C CA . LEU A 1 98 ? 10.011 0.524 -8.878 1.00 91.56 98 LEU A CA 1
ATOM 795 C C . LEU A 1 98 ? 9.541 1.956 -8.648 1.00 91.56 98 LEU A C 1
ATOM 797 O O . LEU A 1 98 ? 8.361 2.198 -8.410 1.00 91.56 98 LEU A O 1
ATOM 801 N N . PHE A 1 99 ? 10.463 2.907 -8.717 1.00 89.81 99 PHE A N 1
ATOM 802 C CA . PHE A 1 99 ? 10.158 4.325 -8.563 1.00 89.81 99 PHE A CA 1
ATOM 803 C C . PHE A 1 99 ? 10.718 5.128 -9.732 1.00 89.81 99 PHE A C 1
ATOM 805 O O . PHE A 1 99 ? 11.835 4.866 -10.186 1.00 89.81 99 PHE A O 1
ATOM 812 N N . HIS A 1 100 ? 9.955 6.113 -10.199 1.00 90.50 100 HIS A N 1
ATOM 813 C CA . HIS A 1 100 ? 10.420 7.050 -11.217 1.00 90.50 100 HIS A CA 1
ATOM 814 C C . HIS A 1 100 ? 11.614 7.863 -10.703 1.00 90.50 100 HIS A C 1
ATOM 816 O O . HIS A 1 100 ? 11.586 8.404 -9.598 1.00 90.50 100 HIS A O 1
ATOM 822 N N . THR A 1 101 ? 12.676 7.948 -11.504 1.00 88.00 101 THR A N 1
ATOM 823 C CA . THR A 1 101 ? 13.872 8.746 -11.172 1.00 88.00 101 THR A CA 1
ATOM 824 C C . THR A 1 101 ? 13.934 10.051 -11.947 1.00 88.00 101 THR A C 1
ATOM 826 O O . THR A 1 101 ? 14.783 10.890 -11.649 1.00 88.00 101 THR A O 1
ATOM 829 N N . LYS A 1 102 ? 13.101 10.200 -12.988 1.00 87.12 102 LYS A N 1
ATOM 830 C CA . LYS A 1 102 ? 13.168 11.262 -14.005 1.00 87.12 102 LYS A CA 1
ATOM 831 C C . LYS A 1 102 ? 14.506 11.326 -14.761 1.00 87.12 102 LYS A C 1
ATOM 833 O O . LYS A 1 102 ? 14.656 12.163 -15.650 1.00 87.12 102 LYS A O 1
ATOM 838 N N . SER A 1 103 ? 15.456 10.438 -14.458 1.00 89.62 103 SER A N 1
ATOM 839 C CA . SER A 1 103 ? 16.759 10.365 -15.113 1.00 89.62 103 SER A CA 1
ATOM 840 C C . SER A 1 103 ? 16.600 9.648 -16.440 1.00 89.62 103 SER A C 1
ATOM 842 O O . SER A 1 103 ? 16.009 8.569 -16.497 1.00 89.62 103 SER A O 1
ATOM 844 N N . LYS A 1 104 ? 17.104 10.260 -17.511 1.00 92.56 104 LYS A N 1
ATOM 845 C CA . LYS A 1 104 ? 16.911 9.776 -18.876 1.00 92.56 104 LYS A CA 1
ATOM 846 C C . LYS A 1 104 ? 18.222 9.280 -19.468 1.00 92.56 104 LYS A C 1
ATOM 848 O O . LYS A 1 104 ? 19.274 9.865 -19.228 1.00 92.56 104 LYS A O 1
ATOM 853 N N . LEU A 1 105 ? 18.127 8.234 -20.274 1.00 93.75 105 LEU A N 1
ATOM 854 C CA . LEU A 1 105 ? 19.221 7.618 -21.003 1.00 93.75 105 LEU A CA 1
ATOM 855 C C . LEU A 1 105 ? 18.830 7.500 -22.469 1.00 93.75 105 LEU A C 1
ATOM 857 O O . LEU A 1 105 ? 17.775 6.957 -22.793 1.00 93.75 105 LEU A O 1
ATOM 861 N N . PHE A 1 106 ? 19.693 7.985 -23.350 1.00 94.50 106 PHE A N 1
ATOM 862 C CA . PHE A 1 106 ? 19.568 7.725 -24.775 1.00 94.50 106 PHE A CA 1
ATOM 863 C C . PHE A 1 106 ? 20.345 6.456 -25.125 1.00 94.50 106 PHE A C 1
ATOM 865 O O . PHE A 1 106 ? 21.503 6.325 -24.731 1.00 94.50 106 PHE A O 1
ATOM 872 N N . VAL A 1 107 ? 19.716 5.532 -25.849 1.00 93.88 107 VAL A N 1
ATOM 873 C CA . VAL A 1 107 ? 20.335 4.266 -26.260 1.00 93.88 107 VAL A CA 1
ATOM 874 C C . VAL A 1 107 ? 20.167 4.025 -27.753 1.00 93.88 107 VAL A C 1
ATOM 876 O O . VAL A 1 107 ? 19.110 4.309 -28.322 1.00 93.88 107 VAL A O 1
ATOM 879 N N . ASN A 1 108 ? 21.201 3.457 -28.372 1.00 94.44 108 ASN A N 1
ATOM 880 C CA . ASN A 1 108 ? 21.102 2.861 -29.696 1.00 94.44 108 ASN A CA 1
ATOM 881 C C . ASN A 1 108 ? 20.588 1.425 -29.542 1.00 94.44 108 ASN A C 1
ATOM 883 O O . ASN A 1 108 ? 21.221 0.590 -28.902 1.00 94.44 108 ASN A O 1
ATOM 887 N N . LEU A 1 109 ? 19.422 1.126 -30.114 1.00 93.12 109 LEU A N 1
ATOM 888 C CA . LEU A 1 109 ? 18.795 -0.189 -29.979 1.00 93.12 109 LEU A CA 1
ATOM 889 C C . LEU A 1 109 ? 19.531 -1.272 -30.774 1.00 93.12 109 LEU A C 1
ATOM 891 O O . LEU A 1 109 ? 19.291 -2.454 -30.550 1.00 93.12 109 LEU A O 1
ATOM 895 N N . ALA A 1 110 ? 20.441 -0.891 -31.677 1.00 91.44 110 ALA A N 1
ATOM 896 C CA . ALA A 1 110 ? 21.282 -1.840 -32.396 1.00 91.44 110 ALA A CA 1
ATOM 897 C C . ALA A 1 110 ? 22.254 -2.593 -31.473 1.00 91.44 110 ALA A C 1
ATOM 899 O O . ALA A 1 110 ? 22.671 -3.688 -31.841 1.00 91.44 110 ALA A O 1
ATOM 900 N N . ASP A 1 111 ? 22.561 -2.045 -30.291 1.00 91.06 111 ASP A N 1
ATOM 901 C CA . ASP A 1 111 ? 23.498 -2.624 -29.317 1.00 91.06 111 ASP A CA 1
ATOM 902 C C . ASP A 1 111 ? 22.872 -3.764 -28.485 1.00 91.06 111 ASP A C 1
ATOM 904 O O . ASP A 1 111 ? 23.556 -4.439 -27.709 1.00 91.06 111 ASP A O 1
ATOM 908 N N . PHE A 1 112 ? 21.567 -4.003 -28.650 1.00 93.38 112 PHE A N 1
ATOM 909 C CA . PHE A 1 112 ? 20.795 -4.963 -27.868 1.00 93.38 112 PHE A CA 1
ATOM 910 C C . PHE A 1 112 ? 20.173 -6.036 -28.760 1.00 93.38 112 PHE A C 1
ATOM 912 O O . PHE A 1 112 ? 19.815 -5.795 -29.913 1.00 93.38 112 PHE A O 1
ATOM 919 N N . CYS A 1 113 ? 20.028 -7.239 -28.207 1.00 91.31 113 CYS A N 1
ATOM 920 C CA . CYS A 1 113 ? 19.441 -8.383 -28.901 1.00 91.31 113 CYS A CA 1
ATOM 921 C C . CYS A 1 113 ? 18.111 -8.846 -28.294 1.00 91.31 113 CYS A C 1
ATOM 923 O O . CYS A 1 113 ? 17.422 -9.652 -28.912 1.00 91.31 113 CYS A O 1
ATOM 925 N N . GLY A 1 114 ? 17.736 -8.337 -27.115 1.00 90.62 114 GLY A N 1
ATOM 926 C CA . GLY A 1 114 ? 16.558 -8.794 -26.385 1.00 90.62 114 GLY A CA 1
ATOM 927 C C . GLY A 1 114 ? 16.017 -7.765 -25.400 1.00 90.62 114 GLY A C 1
ATOM 928 O O . GLY A 1 114 ? 16.755 -6.915 -24.897 1.00 90.62 114 GLY A O 1
ATOM 929 N N . LEU A 1 115 ? 14.725 -7.888 -25.098 1.00 92.44 115 LEU A N 1
ATOM 930 C CA . LEU A 1 115 ? 14.064 -7.207 -23.990 1.00 92.44 115 LEU A CA 1
ATOM 931 C C . LEU A 1 115 ? 13.192 -8.196 -23.210 1.00 92.44 115 LEU A C 1
ATOM 933 O O . LEU A 1 115 ? 12.750 -9.198 -23.766 1.00 92.44 115 LEU A O 1
ATOM 937 N N . THR A 1 116 ? 12.936 -7.909 -21.934 1.00 90.50 116 THR A N 1
ATOM 938 C CA . THR A 1 116 ? 11.917 -8.612 -21.138 1.00 90.50 116 THR A CA 1
ATOM 939 C C . THR A 1 116 ? 11.101 -7.610 -20.342 1.00 90.50 116 THR A C 1
ATOM 941 O O . THR A 1 116 ? 11.671 -6.748 -19.671 1.00 90.50 116 THR A O 1
ATOM 944 N N . PHE A 1 117 ? 9.778 -7.731 -20.389 1.00 89.69 117 PHE A N 1
ATOM 945 C CA . PHE A 1 117 ? 8.887 -6.977 -19.508 1.00 89.69 117 PHE A CA 1
ATOM 946 C C . PHE A 1 117 ? 8.854 -7.608 -18.121 1.00 89.69 117 PHE A C 1
ATOM 948 O O . PHE A 1 117 ? 9.076 -8.813 -17.976 1.00 89.69 117 PHE A O 1
ATOM 955 N N . VAL A 1 118 ? 8.586 -6.793 -17.103 1.00 88.56 118 VAL A N 1
ATOM 956 C CA . VAL A 1 118 ? 8.439 -7.262 -15.724 1.00 88.56 118 VAL A CA 1
ATOM 957 C C . VAL A 1 118 ? 7.155 -6.734 -15.098 1.00 88.56 118 VAL A C 1
ATOM 959 O O . VAL A 1 118 ? 6.798 -5.567 -15.246 1.00 88.56 118 VAL A O 1
ATOM 962 N N . GLU A 1 119 ? 6.485 -7.587 -14.331 1.00 87.94 119 GLU A N 1
ATOM 963 C CA . GLU A 1 119 ? 5.254 -7.253 -13.607 1.00 87.94 119 GLU A CA 1
ATOM 964 C C . GLU A 1 119 ? 5.558 -6.616 -12.241 1.00 87.94 119 GLU A C 1
ATOM 966 O O . GLU A 1 119 ? 5.038 -7.018 -11.200 1.00 87.94 119 GLU A O 1
ATOM 971 N N . ILE A 1 120 ? 6.452 -5.624 -12.222 1.00 89.31 120 ILE A N 1
ATOM 972 C CA . ILE A 1 120 ? 6.815 -4.904 -10.997 1.00 89.31 120 ILE A CA 1
ATOM 973 C C . ILE A 1 120 ? 6.112 -3.540 -11.001 1.00 89.31 120 ILE A C 1
ATOM 975 O O . ILE A 1 120 ? 6.322 -2.756 -11.927 1.00 89.31 120 ILE A O 1
ATOM 979 N N . PRO A 1 121 ? 5.309 -3.204 -9.974 1.00 89.00 121 PRO A N 1
ATOM 980 C CA . PRO A 1 121 ? 4.592 -1.935 -9.937 1.00 89.00 121 PRO A CA 1
ATOM 981 C C . PRO A 1 121 ? 5.553 -0.744 -9.843 1.00 89.00 121 PRO A C 1
ATOM 983 O O . PRO A 1 121 ? 6.468 -0.730 -9.010 1.00 89.00 121 PRO A O 1
ATOM 986 N N . VAL A 1 122 ? 5.301 0.270 -10.674 1.00 88.94 122 VAL A N 1
ATOM 987 C CA . VAL A 1 122 ? 6.048 1.533 -10.714 1.00 88.94 122 VAL A CA 1
ATOM 988 C C . VAL A 1 122 ? 5.261 2.621 -9.980 1.00 88.94 122 VAL A C 1
ATOM 990 O O . VAL A 1 122 ? 4.052 2.735 -10.157 1.00 88.94 122 VAL A O 1
ATOM 993 N N . PHE A 1 123 ? 5.930 3.412 -9.141 1.00 88.06 123 PHE A N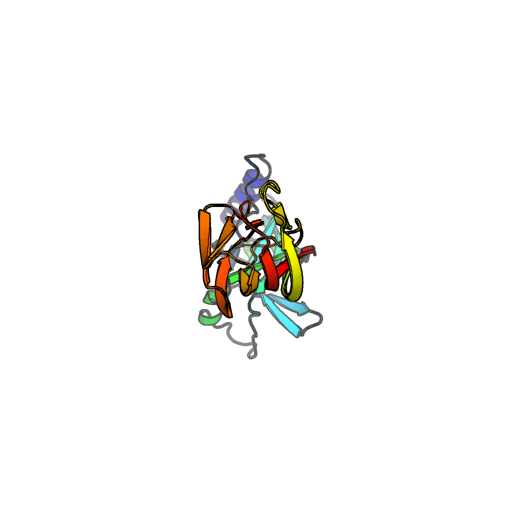 1
ATOM 994 C CA . PHE A 1 123 ? 5.316 4.452 -8.317 1.00 88.06 123 PHE A CA 1
ATOM 995 C C . PHE A 1 123 ? 5.944 5.831 -8.566 1.00 88.06 123 PHE A C 1
ATOM 997 O O . PHE A 1 123 ? 7.167 5.972 -8.603 1.00 88.06 123 PHE A O 1
ATOM 1004 N N . ASP A 1 124 ? 5.096 6.860 -8.613 1.00 86.38 124 ASP A N 1
ATOM 1005 C CA . ASP A 1 124 ? 5.484 8.282 -8.680 1.00 86.38 124 ASP A CA 1
ATOM 1006 C C . ASP A 1 124 ? 5.645 8.945 -7.303 1.00 86.38 124 ASP A C 1
ATOM 1008 O O . ASP A 1 124 ? 5.934 10.138 -7.196 1.00 86.38 124 ASP A O 1
ATOM 1012 N N . TYR A 1 125 ? 5.403 8.192 -6.229 1.00 81.44 125 TYR A N 1
ATOM 1013 C CA . TYR A 1 125 ? 5.440 8.714 -4.870 1.00 81.44 125 TYR A CA 1
ATOM 1014 C C . TYR A 1 125 ? 5.882 7.671 -3.846 1.00 81.44 125 TYR A C 1
ATOM 1016 O O . TYR A 1 125 ? 5.653 6.468 -3.986 1.00 81.44 125 TYR A O 1
ATOM 1024 N N . LEU A 1 126 ? 6.439 8.158 -2.741 1.00 78.00 126 LEU A N 1
ATOM 1025 C CA . LEU A 1 126 ? 6.644 7.398 -1.514 1.00 78.00 126 LEU A CA 1
ATOM 1026 C C . LEU A 1 126 ? 5.433 7.555 -0.599 1.00 78.00 126 LEU A C 1
ATOM 1028 O O . LEU A 1 126 ? 4.878 8.640 -0.476 1.00 78.00 126 LEU A O 1
ATOM 1032 N N . THR A 1 127 ? 5.029 6.482 0.083 1.00 78.62 127 THR A N 1
ATOM 1033 C CA . THR A 1 127 ? 4.042 6.574 1.170 1.00 78.62 127 THR A CA 1
ATOM 1034 C C . THR A 1 127 ? 4.753 6.438 2.504 1.00 78.62 127 THR A C 1
ATOM 1036 O O . THR A 1 127 ? 5.279 5.369 2.816 1.00 78.62 127 THR A O 1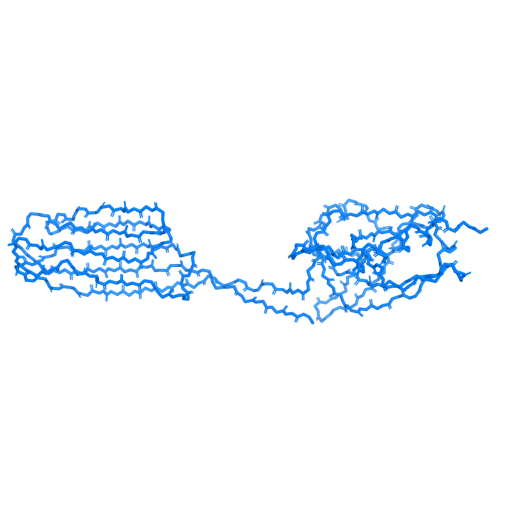
ATOM 1039 N N . LYS A 1 128 ? 4.747 7.497 3.309 1.00 80.50 128 LYS A N 1
ATOM 1040 C CA . LYS A 1 128 ? 5.167 7.442 4.707 1.00 80.50 128 LYS A CA 1
ATOM 1041 C C . LYS A 1 128 ? 3.958 7.070 5.549 1.00 80.50 128 LYS A C 1
ATOM 1043 O O . LYS A 1 128 ? 2.990 7.822 5.613 1.00 80.50 128 LYS A O 1
ATOM 1048 N N . SER A 1 129 ? 4.005 5.906 6.180 1.00 82.50 129 SER A N 1
ATOM 1049 C CA . SER A 1 129 ? 2.994 5.480 7.143 1.00 82.50 129 SER A CA 1
ATOM 1050 C C . SER A 1 129 ? 3.507 5.676 8.564 1.00 82.50 129 SER A C 1
ATOM 1052 O O . SER A 1 129 ? 4.600 5.212 8.889 1.00 82.50 129 SER A O 1
ATOM 1054 N N . ARG A 1 130 ? 2.708 6.307 9.421 1.00 82.81 130 ARG A N 1
ATOM 1055 C CA . ARG A 1 130 ? 2.951 6.412 10.860 1.00 82.81 130 ARG A CA 1
ATOM 1056 C C . ARG A 1 130 ? 1.759 5.825 11.606 1.00 82.81 130 ARG A C 1
ATOM 1058 O O . ARG A 1 130 ? 0.623 6.195 11.328 1.00 82.81 130 ARG A O 1
ATOM 1065 N N . MET A 1 131 ? 2.022 4.933 12.557 1.00 84.69 131 MET A N 1
ATOM 1066 C CA . MET A 1 131 ? 1.018 4.539 13.545 1.00 84.69 131 MET A CA 1
ATOM 1067 C C . MET A 1 131 ? 0.980 5.604 14.636 1.00 84.69 131 MET A C 1
ATOM 1069 O O . MET A 1 131 ? 2.014 5.914 15.231 1.00 84.69 131 MET A O 1
ATOM 1073 N N . ILE A 1 132 ? -0.195 6.179 14.860 1.00 86.12 132 ILE A N 1
ATOM 1074 C CA . ILE A 1 132 ? -0.448 7.138 15.933 1.00 86.12 132 ILE A CA 1
ATOM 1075 C C . ILE A 1 132 ? -1.331 6.441 16.963 1.00 86.12 132 ILE A C 1
ATOM 1077 O O . ILE A 1 132 ? -2.247 5.698 16.599 1.00 86.12 132 ILE A O 1
ATOM 1081 N N . LYS A 1 133 ? -0.983 6.628 18.236 1.00 90.62 133 LYS A N 1
ATOM 1082 C CA . LYS A 1 133 ? -1.698 6.076 19.381 1.00 90.62 133 LYS A CA 1
ATOM 1083 C C . LYS A 1 133 ? -2.168 7.240 20.232 1.00 90.62 133 LYS A C 1
ATOM 1085 O O . LYS A 1 133 ? -1.326 7.939 20.791 1.00 90.62 133 LYS A O 1
ATOM 1090 N N . ASP A 1 134 ? -3.475 7.381 20.354 1.00 89.50 134 ASP A N 1
ATOM 1091 C CA . ASP A 1 134 ? -4.100 8.361 21.226 1.00 89.50 134 ASP A CA 1
ATOM 1092 C C . ASP A 1 134 ? -4.848 7.625 22.332 1.00 89.50 134 ASP A C 1
ATOM 1094 O O . ASP A 1 134 ? -5.437 6.566 22.108 1.00 89.50 134 ASP A O 1
ATOM 1098 N N . SER A 1 135 ? -4.815 8.178 23.538 1.00 91.12 135 SER A N 1
ATOM 1099 C CA . SER A 1 135 ? -5.580 7.664 24.667 1.00 91.12 135 SER A CA 1
ATOM 1100 C C . SER A 1 135 ? -6.236 8.823 25.385 1.00 91.12 135 SER A C 1
ATOM 1102 O O . SER A 1 135 ? -5.572 9.801 25.721 1.00 91.12 135 SER A O 1
ATOM 1104 N N . PHE A 1 136 ? -7.527 8.704 25.649 1.00 91.56 136 PHE A N 1
ATOM 1105 C CA . PHE A 1 136 ? -8.278 9.698 26.405 1.00 91.56 136 PHE A CA 1
ATOM 1106 C C . PHE A 1 136 ? -9.384 9.022 27.213 1.00 91.56 136 PHE A C 1
ATOM 1108 O O . PHE A 1 136 ? -9.764 7.881 26.950 1.00 91.56 136 PHE A O 1
ATOM 1115 N N . CYS A 1 137 ? -9.862 9.722 28.237 1.00 92.31 137 CYS A N 1
ATOM 1116 C CA . CYS A 1 137 ? -10.908 9.256 29.135 1.00 92.31 137 CYS A CA 1
ATOM 1117 C C . CYS A 1 137 ? -12.082 10.230 29.065 1.00 92.31 137 CYS A C 1
ATOM 1119 O O . CYS A 1 137 ? -11.890 11.440 29.180 1.00 92.31 137 CYS A O 1
ATOM 1121 N N . LEU A 1 138 ? -13.281 9.700 28.863 1.00 91.50 138 LEU A N 1
ATOM 1122 C CA . LEU A 1 138 ? -14.528 10.446 28.846 1.00 91.50 138 LEU A CA 1
ATOM 1123 C C . LEU A 1 138 ? -15.338 10.051 30.074 1.00 91.50 138 LEU A C 1
ATOM 1125 O O . LEU A 1 138 ? -15.597 8.868 30.289 1.00 91.50 138 LEU A O 1
ATOM 1129 N N . ALA A 1 139 ? -15.746 11.029 30.872 1.00 89.88 139 ALA A N 1
ATOM 1130 C CA . ALA A 1 139 ? -16.774 10.823 31.880 1.00 89.88 139 ALA A CA 1
ATOM 1131 C C . ALA A 1 139 ? -18.144 11.063 31.241 1.00 89.88 139 ALA A C 1
ATOM 1133 O O . ALA A 1 139 ? -18.299 11.984 30.440 1.00 89.88 139 ALA A O 1
ATOM 1134 N N . PHE A 1 140 ? -19.133 10.254 31.603 1.00 86.75 140 PHE A N 1
ATOM 1135 C CA . PHE A 1 140 ? -20.512 10.455 31.176 1.00 86.75 140 PHE A CA 1
ATOM 1136 C C . PHE A 1 140 ? -21.455 10.384 32.368 1.00 86.75 140 PHE A C 1
ATOM 1138 O O . PHE A 1 140 ? -21.191 9.706 33.362 1.00 86.75 140 PHE A O 1
ATOM 1145 N N . CYS A 1 141 ? -22.562 11.103 32.240 1.00 86.19 141 CYS A N 1
ATOM 1146 C CA . CYS A 1 141 ? -23.632 11.169 33.216 1.00 86.19 141 CYS A CA 1
ATOM 1147 C C . CYS A 1 141 ? -24.945 11.280 32.442 1.00 86.19 141 CYS A C 1
ATOM 1149 O O . CYS A 1 141 ? -25.147 12.234 31.694 1.00 86.19 141 CYS A O 1
ATOM 1151 N N . LEU A 1 142 ? -25.802 10.277 32.582 1.00 84.81 142 LEU A N 1
ATOM 1152 C CA . LEU A 1 142 ? -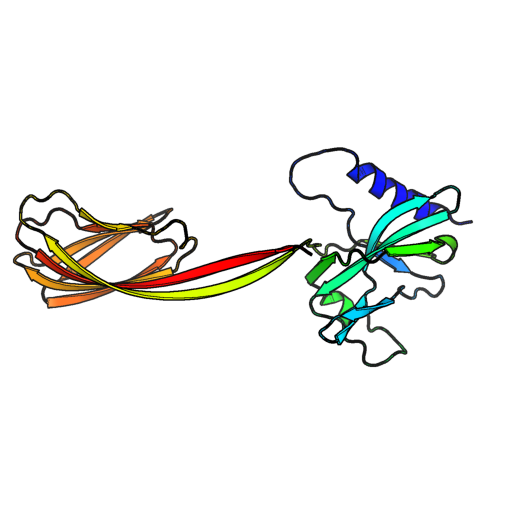27.067 10.151 31.878 1.00 84.81 142 LEU A CA 1
ATOM 1153 C C . LEU A 1 142 ? -28.192 10.108 32.907 1.00 84.81 142 LEU A C 1
ATOM 1155 O O . LEU A 1 142 ? -28.176 9.308 33.845 1.00 84.81 142 LEU A O 1
ATOM 1159 N N . LEU A 1 143 ? -29.162 11.000 32.730 1.00 82.25 143 LEU A N 1
ATOM 1160 C CA . LEU A 1 143 ? -30.358 11.073 33.560 1.00 82.25 143 LEU A CA 1
ATOM 1161 C C . LEU A 1 143 ? -31.469 10.209 32.960 1.00 82.25 143 LEU A C 1
ATOM 1163 O O . LEU A 1 143 ? -31.471 9.893 31.767 1.00 82.25 143 LEU A O 1
ATOM 1167 N N . GLN A 1 144 ? -32.444 9.871 33.800 1.00 79.00 144 GLN A N 1
ATOM 1168 C CA . GLN A 1 144 ? -33.645 9.165 33.375 1.00 79.00 144 GLN A CA 1
ATOM 1169 C C . GLN A 1 144 ? -34.330 9.901 32.210 1.00 79.00 144 GLN A C 1
ATOM 1171 O O . GLN A 1 144 ? -34.393 11.131 32.196 1.00 79.00 144 GLN A O 1
ATOM 1176 N N . ASN A 1 145 ? -34.851 9.141 31.244 1.00 74.38 145 ASN A N 1
ATOM 1177 C CA . ASN A 1 145 ? -35.567 9.640 30.061 1.00 74.38 145 ASN A CA 1
ATOM 1178 C C . ASN A 1 145 ? -34.742 10.534 29.112 1.00 74.38 145 ASN A C 1
ATOM 1180 O O . ASN A 1 145 ? -35.311 11.150 28.211 1.00 74.38 145 ASN A O 1
ATOM 1184 N N . CYS A 1 146 ? -33.415 10.606 29.260 1.00 76.94 146 CYS A N 1
ATOM 1185 C CA . CYS A 1 146 ? -32.574 11.245 28.247 1.00 76.94 146 CYS A CA 1
ATOM 1186 C C . CYS A 1 146 ? -32.569 10.402 26.964 1.00 76.94 146 CYS A C 1
ATOM 1188 O O . CYS A 1 146 ? -32.403 9.187 27.065 1.00 76.94 146 CYS A O 1
ATOM 1190 N N . PRO A 1 147 ? -32.705 10.992 25.762 1.00 79.69 147 PRO A N 1
ATOM 1191 C CA . PRO A 1 147 ? -32.575 10.233 24.519 1.00 79.69 147 PRO A CA 1
ATOM 1192 C C . PRO A 1 147 ? -31.191 9.565 24.437 1.00 79.69 147 PRO A C 1
ATOM 1194 O O . PRO A 1 147 ? -30.263 10.035 25.107 1.00 79.69 147 PRO A O 1
ATOM 1197 N N . PRO A 1 148 ? -31.027 8.499 23.631 1.00 81.94 148 PRO A N 1
ATOM 1198 C CA . PRO A 1 148 ? -29.726 7.874 23.435 1.00 81.94 148 PRO A CA 1
ATOM 1199 C C . PRO A 1 148 ? -28.672 8.921 23.078 1.00 81.94 148 PRO A C 1
ATOM 1201 O O . PRO A 1 148 ? -28.898 9.779 22.219 1.00 81.94 148 PRO A O 1
ATOM 1204 N N . GLN A 1 149 ? -27.540 8.888 23.776 1.00 83.69 149 GLN A N 1
ATOM 1205 C CA . GLN A 1 149 ? -26.491 9.886 23.598 1.00 83.69 149 GLN A CA 1
ATOM 1206 C C . GLN A 1 149 ? -25.299 9.282 22.874 1.00 83.69 149 GLN A C 1
ATOM 1208 O O . GLN A 1 149 ? -24.755 8.255 23.286 1.00 83.69 149 GLN A O 1
ATOM 1213 N N . ASN A 1 150 ? -24.860 9.975 21.823 1.00 89.50 150 ASN A N 1
ATOM 1214 C CA . ASN A 1 150 ? -23.554 9.751 21.226 1.00 89.50 150 ASN A CA 1
ATOM 1215 C C . ASN A 1 150 ? -22.492 10.393 22.126 1.00 89.50 150 ASN A C 1
ATOM 1217 O O . ASN A 1 150 ? -22.408 11.616 22.229 1.00 89.50 150 ASN A O 1
ATOM 1221 N N . ILE A 1 151 ? -21.701 9.559 22.791 1.00 88.81 151 ILE A N 1
ATOM 1222 C CA . ILE A 1 151 ? -20.682 10.007 23.749 1.00 88.81 151 ILE A CA 1
ATOM 1223 C C . ILE A 1 151 ? -19.350 10.255 23.047 1.00 88.81 151 ILE A C 1
ATOM 1225 O O . ILE A 1 151 ? -18.502 10.995 23.546 1.00 88.81 151 ILE A O 1
ATOM 1229 N N . TRP A 1 152 ? -19.153 9.652 21.876 1.00 89.69 152 TRP A N 1
ATOM 1230 C CA . TRP A 1 152 ? -17.937 9.839 21.109 1.00 89.69 152 TRP A CA 1
ATOM 1231 C C . TRP A 1 152 ? -18.116 9.486 19.638 1.00 89.69 152 TRP A C 1
ATOM 1233 O O . TRP A 1 152 ? -18.655 8.431 19.313 1.00 89.69 152 TRP A O 1
ATOM 1243 N N . GLU A 1 153 ? -17.528 10.296 18.757 1.00 89.81 153 GLU A N 1
ATOM 1244 C CA . GLU A 1 153 ? -17.467 10.049 17.318 1.00 89.81 153 GLU A CA 1
ATOM 1245 C C . GLU A 1 153 ? -16.032 10.175 16.775 1.00 89.81 153 GLU A C 1
ATOM 1247 O O . GLU A 1 153 ? -15.249 11.049 17.155 1.00 89.81 153 GLU A O 1
ATOM 1252 N N . THR A 1 154 ? -15.682 9.291 15.844 1.00 84.88 154 THR A N 1
ATOM 1253 C CA . THR A 1 154 ? -14.412 9.280 15.124 1.00 84.88 154 THR A CA 1
ATOM 1254 C C . THR A 1 154 ? -14.326 10.455 14.163 1.00 84.88 154 THR A C 1
ATOM 1256 O O . THR A 1 154 ? -15.178 10.661 13.300 1.00 84.88 154 THR A O 1
ATOM 1259 N N . SER A 1 155 ? -13.210 11.178 14.230 1.00 82.19 155 SER A N 1
ATOM 1260 C CA . SER A 1 155 ? -12.895 12.200 13.237 1.00 82.19 155 SER A CA 1
ATOM 1261 C C . SER A 1 155 ? -12.510 11.580 11.885 1.00 82.19 155 SER A C 1
ATOM 1263 O O . SER A 1 155 ? -11.927 10.495 11.812 1.00 82.19 155 SER A O 1
ATOM 1265 N N . LYS A 1 156 ? -12.704 12.328 10.789 1.00 74.50 156 LYS A N 1
ATOM 1266 C CA . LYS A 1 156 ? -12.249 11.927 9.439 1.00 74.50 156 LYS A CA 1
ATOM 1267 C C . LYS A 1 156 ? -10.744 11.618 9.354 1.00 74.50 156 LYS A C 1
ATOM 1269 O O . LYS A 1 156 ? -10.319 10.967 8.405 1.00 74.50 156 LYS A O 1
ATOM 1274 N N . LYS A 1 157 ? -9.931 12.072 10.318 1.00 69.00 157 LYS A N 1
ATOM 1275 C CA . LYS A 1 157 ? -8.479 11.827 10.362 1.00 69.00 157 LYS A CA 1
ATOM 1276 C C . LYS A 1 157 ? -8.121 10.418 10.856 1.00 69.00 157 LYS A C 1
ATOM 1278 O O . LYS A 1 157 ? -6.997 9.980 10.634 1.00 69.00 157 LYS A O 1
ATOM 1283 N N . HIS A 1 158 ? -9.055 9.698 11.483 1.00 76.19 158 HIS A N 1
ATOM 1284 C CA . HIS A 1 158 ? -8.814 8.399 12.129 1.00 76.19 158 HIS A CA 1
ATOM 1285 C C . HIS A 1 158 ? -9.423 7.230 11.338 1.00 76.19 158 HIS A C 1
ATOM 1287 O O . HIS A 1 158 ? -10.023 6.312 11.900 1.00 76.19 158 HIS A O 1
ATOM 1293 N N . LEU A 1 159 ? -9.303 7.268 10.008 1.00 71.62 159 LEU A N 1
ATOM 1294 C CA . LEU A 1 159 ? -9.748 6.174 9.142 1.00 71.62 159 LEU A CA 1
ATOM 1295 C C . LEU A 1 159 ? -8.893 4.919 9.364 1.00 71.62 159 LEU A C 1
ATOM 1297 O O . LEU A 1 159 ? -7.682 5.020 9.556 1.00 71.62 159 LEU A O 1
ATOM 1301 N N . ASN A 1 160 ? -9.518 3.739 9.269 1.00 80.50 160 ASN A N 1
ATOM 1302 C CA . ASN A 1 160 ? -8.871 2.441 9.489 1.00 80.50 160 ASN A CA 1
ATOM 1303 C C . ASN A 1 160 ? -8.226 2.365 10.882 1.00 80.50 160 ASN A C 1
ATOM 1305 O O . ASN A 1 160 ? -7.052 2.013 11.025 1.00 80.50 160 ASN A O 1
ATOM 1309 N N . ASN A 1 161 ? -8.987 2.778 11.898 1.00 86.69 161 ASN A N 1
ATOM 1310 C CA . ASN A 1 161 ? -8.560 2.721 13.287 1.00 86.69 161 ASN A CA 1
ATOM 1311 C C . ASN A 1 161 ? -8.748 1.322 13.892 1.00 86.69 161 ASN A C 1
ATOM 1313 O O . ASN A 1 161 ? -9.568 0.534 13.432 1.00 86.69 161 ASN A O 1
ATOM 1317 N N . ILE A 1 162 ? -7.998 1.038 14.950 1.00 90.50 162 ILE A N 1
ATOM 1318 C CA . ILE A 1 162 ? -8.247 -0.043 15.898 1.00 90.50 162 ILE A CA 1
ATOM 1319 C C . ILE A 1 162 ? -8.398 0.624 17.257 1.00 90.50 162 ILE A C 1
ATOM 1321 O O . ILE A 1 162 ? -7.441 1.203 17.783 1.00 90.50 162 ILE A O 1
ATOM 1325 N N . THR A 1 163 ? -9.605 0.557 17.801 1.00 91.62 163 THR A N 1
ATOM 1326 C CA . THR A 1 163 ? -9.976 1.205 19.053 1.00 91.62 163 THR A CA 1
ATOM 1327 C C . THR A 1 163 ? -10.190 0.153 20.126 1.00 91.62 163 THR A C 1
ATOM 1329 O O . THR A 1 163 ? -11.011 -0.740 19.945 1.00 91.62 163 THR A O 1
ATOM 1332 N N . THR A 1 164 ? -9.486 0.268 21.247 1.00 93.56 164 THR A N 1
ATOM 1333 C CA . THR A 1 164 ? -9.827 -0.457 22.473 1.00 93.56 164 THR A CA 1
ATOM 1334 C C . THR A 1 164 ? -10.607 0.479 23.374 1.00 93.56 164 THR A C 1
ATOM 1336 O O . THR A 1 164 ? -10.137 1.567 23.700 1.00 93.56 164 THR A O 1
ATOM 1339 N N . ILE A 1 165 ? -11.801 0.057 23.758 1.00 93.50 165 ILE A N 1
ATOM 1340 C CA . ILE A 1 165 ? -12.681 0.795 24.651 1.00 93.50 165 ILE A CA 1
ATOM 1341 C C . ILE A 1 165 ? -12.729 0.031 25.956 1.00 93.50 165 ILE A C 1
ATOM 1343 O O . ILE A 1 165 ? -13.079 -1.142 25.948 1.00 93.50 165 ILE A O 1
ATOM 1347 N N . THR A 1 166 ? -12.420 0.695 27.060 1.00 92.88 166 THR A N 1
ATOM 1348 C CA . THR A 1 166 ? -12.608 0.163 28.407 1.00 92.88 166 THR A CA 1
ATOM 1349 C C . THR A 1 166 ? -13.577 1.071 29.133 1.00 92.88 166 THR A C 1
ATOM 1351 O O . THR A 1 166 ? -13.273 2.240 29.347 1.00 92.88 166 THR A O 1
ATOM 1354 N N . SER A 1 167 ? -14.745 0.563 29.501 1.00 90.44 167 SER A N 1
ATOM 1355 C CA . SER A 1 167 ? -15.751 1.358 30.195 1.00 90.44 167 SER A CA 1
ATOM 1356 C C . SER A 1 167 ? -16.040 0.790 31.576 1.00 90.44 167 SER A C 1
ATOM 1358 O O . SER A 1 167 ? -16.116 -0.427 31.759 1.00 90.44 167 SER A O 1
ATOM 1360 N N . SER A 1 168 ? -16.152 1.702 32.542 1.00 88.69 168 SER A N 1
ATOM 1361 C CA . SER A 1 168 ? -16.489 1.425 33.932 1.00 88.69 168 SER A CA 1
ATOM 1362 C C . SER A 1 168 ? -17.856 2.014 34.261 1.00 88.69 168 SER A C 1
ATOM 1364 O O . SER A 1 168 ? -18.138 3.176 33.945 1.00 88.69 168 SER A O 1
ATOM 1366 N N . TYR A 1 169 ? -18.704 1.210 34.899 1.00 85.44 169 TYR A N 1
ATOM 1367 C CA . TYR A 1 169 ? -20.018 1.636 35.368 1.00 85.44 169 TYR A CA 1
ATOM 1368 C C . TYR A 1 169 ? -20.029 1.659 36.897 1.00 85.44 169 TYR A C 1
ATOM 1370 O O . TYR A 1 169 ? -20.336 0.668 37.559 1.00 85.44 169 TYR A O 1
ATOM 1378 N N . ASN A 1 170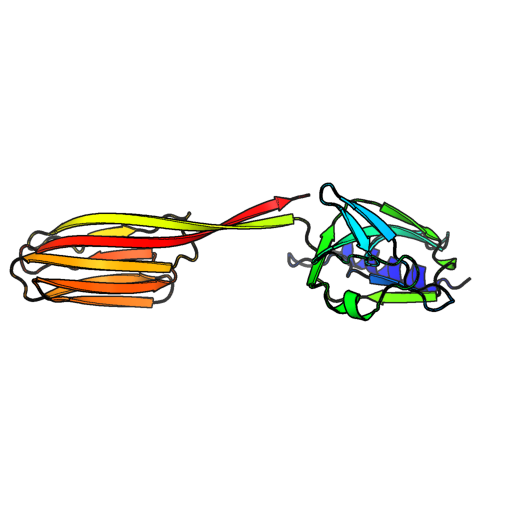 ? -19.639 2.802 37.462 1.00 76.62 170 ASN A N 1
ATOM 1379 C CA . ASN A 1 170 ? -19.358 2.917 38.896 1.00 76.62 170 ASN A CA 1
ATOM 1380 C C . ASN A 1 170 ? -20.563 3.423 39.697 1.00 76.62 170 ASN A C 1
ATOM 1382 O O . ASN A 1 170 ? -20.718 3.061 40.862 1.00 76.62 170 ASN A O 1
ATOM 1386 N N . TYR A 1 171 ? -21.429 4.236 39.084 1.00 74.56 171 TYR A N 1
ATOM 1387 C CA . TYR A 1 171 ? -22.523 4.901 39.784 1.00 74.56 171 TYR A CA 1
ATOM 1388 C C . TYR A 1 171 ? -23.813 4.834 38.979 1.00 74.56 171 TYR A C 1
ATOM 1390 O O . TYR A 1 171 ? -23.906 5.361 37.883 1.00 74.56 171 TYR A O 1
ATOM 1398 N N . GLY A 1 172 ? -24.837 4.214 39.546 1.00 74.31 172 GLY A N 1
ATOM 1399 C CA . GLY A 1 172 ? -26.164 4.155 38.952 1.00 74.31 172 GLY A CA 1
ATOM 1400 C C . GLY A 1 172 ? -27.022 3.111 39.637 1.00 74.31 172 GLY A C 1
ATOM 1401 O O . GLY A 1 172 ? -26.578 2.418 40.556 1.00 74.31 172 GLY A O 1
ATOM 1402 N N . THR A 1 173 ? -28.281 3.037 39.249 1.00 72.69 173 THR A N 1
ATOM 1403 C CA . THR A 1 173 ? -29.268 2.147 39.881 1.00 72.69 173 THR A CA 1
ATOM 1404 C C . THR A 1 173 ? -29.609 0.926 39.039 1.00 72.69 173 THR A C 1
ATOM 1406 O O . THR A 1 173 ? -30.169 -0.022 39.582 1.00 72.69 173 THR A O 1
ATOM 1409 N N . ASP A 1 174 ? -29.261 0.937 37.754 1.00 77.75 174 ASP A N 1
ATOM 1410 C CA . ASP A 1 174 ? -29.445 -0.210 36.866 1.00 77.75 174 ASP A CA 1
ATOM 1411 C C . ASP A 1 174 ? -28.363 -1.261 37.161 1.00 77.75 174 ASP A C 1
ATOM 1413 O O . ASP A 1 174 ? -27.250 -0.912 37.572 1.00 77.75 174 ASP A O 1
ATOM 1417 N N . SER A 1 175 ? -28.686 -2.547 36.998 1.00 83.25 175 SER A N 1
ATOM 1418 C CA . SER A 1 175 ? -27.749 -3.656 37.243 1.00 83.25 175 SER A CA 1
ATOM 1419 C C . SER A 1 175 ? -26.640 -3.727 36.196 1.00 83.25 175 SER A C 1
ATOM 1421 O O . SER A 1 175 ? -25.527 -4.157 36.497 1.00 83.25 175 SER A O 1
ATOM 1423 N N . GLU A 1 176 ? -26.938 -3.278 34.980 1.00 87.56 176 GLU A N 1
ATOM 1424 C CA . GLU A 1 176 ? -26.023 -3.251 33.850 1.00 87.56 176 GLU A CA 1
ATOM 1425 C C . GLU A 1 176 ? -26.244 -2.007 32.991 1.00 87.56 176 GLU A C 1
ATOM 1427 O O . GLU A 1 176 ? -27.345 -1.468 32.904 1.00 87.56 176 GLU A O 1
ATOM 1432 N N . LEU A 1 177 ? -25.171 -1.570 32.345 1.00 87.38 177 LEU A N 1
ATOM 1433 C CA . LEU A 1 177 ? -25.167 -0.506 31.359 1.00 87.38 177 LEU A CA 1
ATOM 1434 C C . LEU A 1 177 ? -25.017 -1.110 29.965 1.00 87.38 177 LEU A C 1
ATOM 1436 O O . LEU A 1 177 ? -24.051 -1.830 29.705 1.00 87.38 177 LEU A O 1
ATOM 1440 N N . GLN A 1 178 ? -25.929 -0.773 29.055 1.00 89.62 178 GLN A N 1
ATOM 1441 C CA . GLN A 1 178 ? -25.845 -1.196 27.660 1.00 89.62 178 GLN A CA 1
ATOM 1442 C C . GLN A 1 178 ? -25.248 -0.093 26.778 1.00 89.62 178 GLN A C 1
ATOM 1444 O O . GLN A 1 178 ? -25.771 1.017 26.696 1.00 89.62 178 GLN A O 1
ATOM 1449 N N . MET A 1 179 ? -24.174 -0.431 26.067 1.00 91.38 179 MET A N 1
ATOM 1450 C CA . MET A 1 179 ? -23.470 0.452 25.140 1.00 91.38 179 MET A CA 1
ATOM 1451 C C . MET A 1 179 ? -23.414 -0.168 23.742 1.00 91.38 179 MET A C 1
ATOM 1453 O O . MET A 1 179 ? -23.187 -1.370 23.581 1.00 91.38 179 MET A O 1
ATOM 1457 N N . PHE A 1 180 ? -23.599 0.669 22.726 1.00 94.31 180 PHE A N 1
ATOM 1458 C CA . PHE A 1 180 ? -23.532 0.309 21.319 1.00 94.31 180 PHE A CA 1
ATOM 1459 C C . PHE A 1 180 ? -22.315 0.952 20.669 1.00 94.31 180 PHE A C 1
ATOM 1461 O O . PHE A 1 180 ? -22.041 2.141 20.821 1.00 94.31 180 PHE A O 1
ATOM 1468 N N . LEU A 1 181 ? -21.579 0.137 19.925 1.00 94.06 181 LEU A N 1
ATOM 1469 C CA . LEU A 1 181 ? -20.327 0.509 19.288 1.00 94.06 181 LEU A CA 1
ATOM 1470 C C . LEU A 1 181 ? -20.479 0.283 17.792 1.00 94.06 181 LEU A C 1
ATOM 1472 O O . LEU A 1 181 ? -20.544 -0.855 17.317 1.00 94.06 181 LEU A O 1
ATOM 1476 N N . TYR A 1 182 ? -20.570 1.374 17.045 1.00 93.94 182 TYR A N 1
ATOM 1477 C CA . TYR A 1 182 ? -20.889 1.327 15.627 1.00 93.94 182 TYR A CA 1
ATOM 1478 C C . TYR A 1 182 ? -19.621 1.411 14.799 1.00 93.94 182 TYR A C 1
ATOM 1480 O O . TYR A 1 182 ? -18.797 2.305 14.983 1.00 93.94 182 TYR A O 1
ATOM 1488 N N . THR A 1 183 ? -19.476 0.501 13.843 1.00 92.19 183 THR A N 1
ATOM 1489 C CA . THR A 1 183 ? -18.403 0.525 12.843 1.00 92.19 183 THR A CA 1
ATOM 1490 C C . THR A 1 183 ? -18.968 0.837 11.460 1.00 92.19 183 THR A C 1
ATOM 1492 O O . THR A 1 183 ? -20.155 1.117 11.293 1.00 92.19 183 THR A O 1
ATOM 1495 N N . LYS A 1 184 ? -18.129 0.787 10.420 1.00 84.50 184 LYS A N 1
ATOM 1496 C CA . LYS A 1 184 ? -18.605 0.869 9.027 1.00 84.50 184 LYS A CA 1
ATOM 1497 C C . LYS A 1 184 ? -19.564 -0.261 8.643 1.00 84.50 184 LYS A C 1
ATOM 1499 O O . LYS A 1 184 ? -20.417 -0.025 7.797 1.00 84.50 184 LYS A O 1
ATOM 1504 N N . THR A 1 185 ? -19.386 -1.458 9.197 1.00 88.62 185 THR A N 1
ATOM 1505 C CA . THR A 1 185 ? -20.025 -2.685 8.691 1.00 88.62 185 THR A CA 1
ATOM 1506 C C . THR A 1 185 ? -20.853 -3.423 9.734 1.00 88.62 185 THR A C 1
ATOM 1508 O O . THR A 1 185 ? -21.699 -4.235 9.372 1.00 88.62 185 THR A O 1
ATOM 1511 N N . LYS A 1 186 ? -20.595 -3.185 11.020 1.00 92.12 186 LYS A N 1
ATOM 1512 C CA . LYS A 1 186 ? -21.184 -3.926 12.139 1.00 92.12 186 LYS A CA 1
ATOM 1513 C C . LYS A 1 186 ? -21.462 -3.015 13.326 1.00 92.12 186 LYS A C 1
ATOM 1515 O O . LYS A 1 186 ? -20.722 -2.059 13.567 1.00 92.12 186 LYS A O 1
ATOM 1520 N N . THR A 1 187 ? -22.463 -3.389 14.107 1.00 94.06 187 THR A N 1
ATOM 1521 C CA . THR A 1 187 ? -22.733 -2.813 15.424 1.00 94.06 187 THR A CA 1
ATOM 1522 C C . THR A 1 187 ? -22.426 -3.858 16.483 1.00 94.06 187 THR A C 1
ATOM 1524 O O . THR A 1 187 ? -22.904 -4.989 16.395 1.00 94.06 187 THR A O 1
ATOM 1527 N N . TYR A 1 188 ? -21.632 -3.482 17.477 1.00 93.62 188 TYR A N 1
ATOM 1528 C CA . TYR A 1 188 ? -21.315 -4.318 18.628 1.00 93.62 188 TYR A CA 1
ATOM 1529 C C . TYR A 1 188 ? -22.098 -3.821 19.837 1.00 93.62 188 TYR A C 1
ATOM 1531 O O . TYR A 1 188 ? -22.288 -2.617 20.002 1.00 93.62 188 TYR A O 1
ATOM 1539 N N . LYS A 1 189 ? -22.550 -4.751 20.674 1.00 93.25 189 LYS A N 1
ATOM 1540 C CA . LYS A 1 189 ? -23.220 -4.446 21.937 1.00 93.25 189 LYS A CA 1
ATOM 1541 C C . LYS A 1 189 ? -22.308 -4.859 23.079 1.00 93.25 189 LYS A C 1
ATOM 1543 O O . LYS A 1 189 ? -21.711 -5.932 23.023 1.00 93.25 189 LYS A O 1
ATOM 1548 N N . MET A 1 190 ? -22.227 -4.019 24.095 1.00 92.12 190 MET A N 1
ATOM 1549 C CA . MET A 1 190 ? -21.422 -4.223 25.290 1.00 92.12 190 MET A CA 1
ATOM 1550 C C . MET A 1 190 ? -22.322 -4.016 26.506 1.00 92.12 190 MET A C 1
ATOM 1552 O O . MET A 1 190 ? -23.040 -3.019 26.571 1.00 92.12 190 MET A O 1
ATOM 1556 N N . PHE A 1 191 ? -22.312 -4.972 27.432 1.00 90.56 191 PHE A N 1
ATOM 1557 C CA . PHE A 1 191 ? -23.157 -4.973 28.627 1.00 90.56 191 PHE A CA 1
ATOM 1558 C C . PHE A 1 191 ? -22.257 -4.938 29.847 1.00 90.56 191 PHE A C 1
ATOM 1560 O O . PHE A 1 191 ? -21.559 -5.910 30.108 1.00 90.56 191 PHE A O 1
ATOM 1567 N N . ILE A 1 192 ? -22.244 -3.827 30.571 1.00 90.06 192 ILE A N 1
ATOM 1568 C CA . ILE A 1 192 ? -21.265 -3.556 31.622 1.00 90.06 192 ILE A CA 1
ATOM 1569 C C . ILE A 1 192 ? -21.979 -3.637 32.972 1.00 90.06 192 ILE A C 1
ATOM 1571 O O . ILE A 1 192 ? -22.767 -2.743 33.283 1.00 90.06 192 ILE A O 1
ATOM 1575 N N . PRO A 1 193 ? -21.735 -4.677 33.788 1.00 88.88 193 PRO A N 1
ATOM 1576 C CA . PRO A 1 193 ? -22.360 -4.784 35.099 1.00 88.88 193 PRO A CA 1
ATOM 1577 C C . PRO A 1 193 ? -21.914 -3.657 36.034 1.00 88.88 193 PRO A C 1
ATOM 1579 O O . PRO A 1 193 ? -20.778 -3.179 35.965 1.00 88.88 193 PRO A O 1
ATOM 1582 N N . LYS A 1 194 ? -22.800 -3.247 36.943 1.00 86.69 194 LYS A N 1
ATOM 1583 C CA . LYS A 1 194 ? -22.496 -2.225 37.951 1.00 86.69 194 LYS A CA 1
ATOM 1584 C C . LYS A 1 194 ? -21.315 -2.643 38.829 1.00 86.69 194 LYS A C 1
ATOM 1586 O O . LYS A 1 194 ? -21.280 -3.758 39.335 1.00 86.69 194 LYS A O 1
ATOM 1591 N N . GLY A 1 195 ? -20.371 -1.728 39.037 1.00 85.19 195 GLY A N 1
ATOM 1592 C CA . GLY A 1 195 ? -19.143 -1.962 39.804 1.00 85.19 195 GLY A CA 1
ATOM 1593 C C . GLY A 1 195 ? -18.055 -2.711 39.032 1.00 85.19 195 GLY A C 1
ATOM 1594 O O . GLY A 1 195 ? -16.981 -2.952 39.579 1.00 85.19 195 GLY A O 1
ATOM 1595 N N . HIS A 1 196 ? -18.300 -3.059 37.765 1.00 86.75 196 HIS A N 1
ATOM 1596 C CA . HIS A 1 196 ? -17.339 -3.744 36.912 1.00 86.75 196 HIS A CA 1
ATOM 1597 C C . HIS A 1 196 ? -16.861 -2.856 35.763 1.00 86.75 196 HIS A C 1
ATOM 1599 O O . HIS A 1 196 ? -17.470 -1.849 35.393 1.00 86.75 196 HIS A O 1
ATOM 1605 N N . CYS A 1 197 ? -15.738 -3.271 35.185 1.00 89.38 197 CYS A N 1
ATOM 1606 C CA . CYS A 1 197 ? -15.222 -2.735 33.938 1.00 89.38 197 CYS A CA 1
ATOM 1607 C C . CYS A 1 197 ? -15.298 -3.816 32.867 1.00 89.38 197 CYS A C 1
ATOM 1609 O O . CYS A 1 197 ? -15.027 -4.987 33.137 1.00 89.38 197 CYS A O 1
ATOM 1611 N N . GLN A 1 198 ? -15.594 -3.416 31.638 1.00 93.62 198 GLN A N 1
ATOM 1612 C CA . GLN A 1 198 ? -15.395 -4.273 30.478 1.00 93.62 198 GLN A CA 1
ATOM 1613 C C . GLN A 1 198 ? -14.534 -3.562 29.450 1.00 93.62 198 GLN A C 1
ATOM 1615 O O . GLN A 1 198 ? -14.523 -2.332 29.375 1.00 93.62 198 GLN A O 1
ATOM 1620 N N . SER A 1 199 ? -13.831 -4.357 28.645 1.00 94.25 199 SER A N 1
ATOM 1621 C CA . SER A 1 199 ? -13.013 -3.865 27.548 1.00 94.25 199 SER A CA 1
ATOM 1622 C C . SER A 1 199 ? -13.341 -4.594 26.253 1.00 94.25 199 SER A C 1
ATOM 1624 O O . SER A 1 199 ? -13.578 -5.802 26.262 1.00 94.25 199 SER A O 1
ATOM 1626 N N . LEU A 1 200 ? -13.351 -3.863 25.142 1.00 95.12 200 LEU A N 1
ATOM 1627 C CA . LEU A 1 200 ? -13.575 -4.414 23.814 1.00 95.12 200 LEU A CA 1
ATOM 1628 C C . LEU A 1 200 ? -12.707 -3.690 22.782 1.00 95.12 200 LEU A C 1
ATOM 1630 O O . LEU A 1 200 ? -12.676 -2.460 22.724 1.00 95.12 200 LEU A O 1
ATOM 1634 N N . THR A 1 201 ? -12.017 -4.463 21.944 1.00 94.44 201 THR A N 1
ATOM 1635 C CA . THR A 1 201 ? -11.208 -3.946 20.835 1.00 94.44 201 THR A CA 1
ATOM 1636 C C . THR A 1 201 ? -11.937 -4.134 19.512 1.00 94.44 201 THR A C 1
ATOM 1638 O O . THR A 1 201 ? -12.354 -5.240 19.174 1.00 94.44 201 THR A O 1
ATOM 1641 N N . ILE A 1 202 ? -12.078 -3.049 18.751 1.00 93.25 202 ILE A N 1
ATOM 1642 C CA . ILE A 1 202 ? -12.871 -2.990 17.523 1.00 93.25 202 ILE A CA 1
ATOM 1643 C C . ILE A 1 202 ? -12.101 -2.240 16.435 1.00 93.25 202 ILE A C 1
ATOM 1645 O O . ILE A 1 202 ? -11.488 -1.203 16.683 1.00 93.25 202 ILE A O 1
ATOM 1649 N N . SER A 1 203 ? -12.159 -2.746 15.205 1.00 92.50 203 SER A N 1
ATOM 1650 C CA . SER A 1 203 ? -11.655 -2.062 14.012 1.00 92.50 203 SER A CA 1
ATOM 1651 C C . SER A 1 203 ? -12.694 -1.115 13.407 1.00 92.50 203 SER A C 1
ATOM 1653 O O . SER A 1 203 ? -13.869 -1.469 13.315 1.00 92.50 203 SER A O 1
ATOM 1655 N N . ASP A 1 204 ? -12.249 0.034 12.899 1.00 90.56 204 ASP A N 1
ATOM 1656 C CA . ASP A 1 204 ? -13.069 1.030 12.199 1.00 90.56 204 ASP A CA 1
ATOM 1657 C C . ASP A 1 204 ? -14.273 1.520 13.021 1.00 90.56 204 ASP A C 1
ATOM 1659 O O . ASP A 1 204 ? -15.377 1.692 12.489 1.00 90.56 204 ASP A O 1
ATOM 1663 N N . LEU A 1 205 ? -14.062 1.763 14.319 1.00 92.75 205 LEU A N 1
ATOM 1664 C CA . LEU A 1 205 ? -15.078 2.367 15.175 1.00 92.75 205 LEU A CA 1
ATOM 1665 C C . LEU A 1 205 ? -15.422 3.767 14.646 1.00 92.75 205 LEU A C 1
ATOM 1667 O O . LEU A 1 205 ? -14.529 4.553 14.325 1.00 92.75 205 LEU A O 1
ATOM 1671 N N . LYS A 1 206 ? -16.719 4.058 14.539 1.00 93.06 206 LYS A N 1
ATOM 1672 C CA . LYS A 1 206 ? -17.268 5.338 14.088 1.00 93.06 206 LYS A CA 1
ATOM 1673 C C . LYS A 1 206 ? -17.840 6.147 15.232 1.00 93.06 206 LYS A C 1
ATOM 1675 O O . LYS A 1 206 ? -17.474 7.302 15.351 1.00 93.06 206 LYS A O 1
ATOM 1680 N N . TYR A 1 207 ? -18.718 5.575 16.043 1.00 92.19 207 TYR A N 1
ATOM 1681 C CA . TYR A 1 207 ? -19.269 6.273 17.197 1.00 92.19 207 TYR A CA 1
ATOM 1682 C C . TYR A 1 207 ? -19.709 5.304 18.291 1.00 92.19 207 TYR A C 1
ATOM 1684 O O . TYR A 1 207 ? -19.880 4.104 18.049 1.00 92.19 207 TYR A O 1
ATOM 1692 N N . ILE A 1 208 ? -19.839 5.850 19.495 1.00 93.06 208 ILE A N 1
ATOM 1693 C CA . ILE A 1 208 ? -20.244 5.162 20.715 1.00 93.06 208 ILE A CA 1
ATOM 1694 C C . ILE A 1 208 ? -21.549 5.782 21.181 1.00 93.06 208 ILE A C 1
ATOM 1696 O O . ILE A 1 208 ? -21.613 6.983 21.434 1.00 93.06 208 ILE A O 1
ATOM 1700 N N . GLU A 1 209 ? -22.563 4.950 21.342 1.00 93.00 209 GLU A N 1
ATOM 1701 C CA . GLU A 1 209 ? -23.870 5.363 21.830 1.00 93.00 209 GLU A CA 1
ATOM 1702 C C . GLU A 1 209 ? -24.195 4.603 23.110 1.00 93.00 209 GLU A C 1
ATOM 1704 O O . GLU A 1 209 ? -23.988 3.390 23.197 1.00 93.00 209 GLU A O 1
ATOM 1709 N N . ILE A 1 210 ? -24.721 5.307 24.103 1.00 88.88 210 ILE A N 1
ATOM 1710 C CA . ILE A 1 210 ? -25.346 4.675 25.262 1.00 88.88 210 ILE A CA 1
ATOM 1711 C C . ILE A 1 210 ? -26.847 4.901 25.148 1.00 88.88 210 ILE A C 1
ATOM 1713 O O . ILE A 1 210 ? -27.295 6.031 24.934 1.00 88.88 210 ILE A O 1
ATOM 1717 N N . LEU A 1 211 ? -27.617 3.817 25.274 1.00 83.25 211 LEU A N 1
ATOM 1718 C CA . LEU A 1 211 ? -29.072 3.908 25.258 1.00 83.25 211 LEU A CA 1
ATOM 1719 C C . LEU A 1 211 ? -29.586 4.687 26.464 1.00 83.25 211 LEU A C 1
ATOM 1721 O O . LEU A 1 211 ? -28.941 4.740 27.508 1.00 83.25 211 LEU A O 1
ATOM 1725 N N . THR A 1 212 ? -30.791 5.235 26.320 1.00 80.06 212 THR A N 1
ATOM 1726 C CA . THR A 1 212 ? -31.541 5.837 27.421 1.00 80.06 212 THR A CA 1
ATOM 1727 C C . THR A 1 212 ? -31.563 4.898 28.625 1.00 80.06 212 THR A C 1
ATOM 1729 O O . THR A 1 212 ? -32.171 3.825 28.539 1.00 80.06 212 THR A O 1
ATOM 1732 N N . PRO A 1 213 ? -30.924 5.268 29.745 1.00 76.38 213 PRO A N 1
ATOM 1733 C CA . PRO A 1 213 ? -30.996 4.450 30.936 1.00 76.38 213 PRO A CA 1
ATOM 1734 C C . PRO A 1 213 ? -32.383 4.597 31.570 1.00 76.38 213 PRO A C 1
ATOM 1736 O O . PRO A 1 213 ? -33.031 5.647 31.470 1.00 76.38 213 PRO A O 1
ATOM 1739 N N . GLN A 1 214 ? -32.852 3.546 32.244 1.00 75.06 214 GLN A N 1
ATOM 1740 C CA . GLN A 1 214 ? -34.140 3.605 32.946 1.00 75.06 214 GLN A CA 1
ATOM 1741 C C . GLN A 1 214 ? -34.067 4.530 34.162 1.00 75.06 214 GLN A C 1
ATOM 1743 O O . GLN A 1 214 ? -35.090 5.020 34.643 1.00 75.06 214 GLN A O 1
ATOM 1748 N N . LYS A 1 215 ? -32.854 4.769 34.663 1.00 77.88 215 LYS A N 1
ATOM 1749 C CA . LYS A 1 215 ? -32.560 5.605 35.822 1.00 77.88 215 LYS A CA 1
ATOM 1750 C C . LYS A 1 215 ? -31.230 6.346 35.630 1.00 77.88 215 LYS A C 1
ATOM 1752 O O . LYS A 1 215 ? -30.649 6.341 34.555 1.00 77.88 215 LYS A O 1
ATOM 1757 N N . PHE A 1 216 ? -30.742 7.008 36.675 1.00 83.62 216 PHE A N 1
ATOM 1758 C CA . PHE A 1 216 ? -29.442 7.678 36.654 1.00 83.62 216 PHE A CA 1
ATOM 1759 C C . PHE A 1 216 ? -28.284 6.687 36.444 1.00 83.62 216 PHE A C 1
ATOM 1761 O O . PHE A 1 216 ? -28.189 5.684 37.160 1.00 83.62 216 PHE A O 1
ATOM 1768 N N . VAL A 1 217 ? -27.380 7.011 35.515 1.00 84.31 217 VAL A N 1
ATOM 1769 C CA . VAL A 1 217 ? -26.151 6.258 35.224 1.00 84.31 217 VAL A CA 1
ATOM 1770 C C . VAL A 1 217 ? -24.998 7.234 35.007 1.00 84.31 217 VAL A C 1
ATOM 1772 O O . VAL A 1 217 ? -25.071 8.128 34.170 1.00 84.31 217 VAL A O 1
ATOM 1775 N N . ALA A 1 218 ? -23.893 7.021 35.709 1.00 86.06 218 ALA A N 1
ATOM 1776 C CA . ALA A 1 218 ? -22.637 7.721 35.517 1.00 86.06 218 ALA A CA 1
ATOM 1777 C C . ALA A 1 218 ? -21.454 6.745 35.522 1.00 86.06 218 ALA A C 1
ATOM 1779 O O . ALA A 1 218 ? -21.413 5.745 36.249 1.00 86.06 218 ALA A O 1
ATOM 1780 N N . GLY A 1 219 ? -20.461 7.052 34.699 1.00 88.56 219 GLY A N 1
ATOM 1781 C CA . GLY A 1 219 ? -19.305 6.192 34.515 1.00 88.56 219 GLY A CA 1
ATOM 1782 C C . GLY A 1 219 ? -18.205 6.860 33.713 1.00 88.56 219 GLY A C 1
ATOM 1783 O O . GLY A 1 219 ? -18.246 8.058 33.423 1.00 88.56 219 GLY A O 1
ATOM 1784 N N . THR A 1 220 ? -17.203 6.063 33.360 1.00 91.19 220 THR A N 1
ATOM 1785 C CA . THR A 1 220 ? -16.101 6.512 32.510 1.00 91.19 220 THR A CA 1
ATOM 1786 C C . THR A 1 220 ? -15.875 5.556 31.351 1.00 91.19 220 THR A C 1
ATOM 1788 O O . THR A 1 220 ? -16.162 4.359 31.429 1.00 91.19 220 THR A O 1
ATOM 1791 N N . ILE A 1 221 ? -15.364 6.098 30.252 1.00 92.25 221 ILE A N 1
ATOM 1792 C CA . ILE A 1 221 ? -14.948 5.367 29.062 1.00 92.25 221 ILE A CA 1
ATOM 1793 C C . ILE A 1 221 ? -13.523 5.795 28.748 1.00 92.25 221 ILE A C 1
ATOM 1795 O O . ILE A 1 221 ? -13.272 6.935 28.366 1.00 92.25 221 ILE A O 1
ATOM 1799 N N . GLN A 1 222 ? -12.587 4.872 28.886 1.00 93.88 222 GLN A N 1
ATOM 1800 C CA . GLN A 1 222 ? -11.234 5.030 28.394 1.00 93.88 222 GLN A CA 1
ATOM 1801 C C . GLN A 1 222 ? -11.157 4.497 26.964 1.00 93.88 222 GLN A C 1
ATOM 1803 O O . GLN A 1 222 ? -11.516 3.352 26.693 1.00 93.88 222 GLN A O 1
ATOM 1808 N N . ILE A 1 223 ? -10.684 5.332 26.045 1.00 93.38 223 ILE A N 1
ATOM 1809 C CA . ILE A 1 223 ? -10.565 5.010 24.627 1.00 93.38 223 ILE A CA 1
ATOM 1810 C C . ILE A 1 223 ? -9.091 5.052 24.260 1.00 93.38 223 ILE A C 1
ATOM 1812 O O . ILE A 1 223 ? -8.462 6.105 24.333 1.00 93.38 223 ILE A O 1
ATOM 1816 N N . GLN A 1 224 ? -8.555 3.910 23.837 1.00 94.06 224 GLN A N 1
ATOM 1817 C CA . GLN A 1 224 ? -7.250 3.812 23.200 1.00 94.06 224 GLN A CA 1
ATOM 1818 C C . GLN A 1 224 ? -7.446 3.649 21.694 1.00 94.06 224 GLN A C 1
ATOM 1820 O O . GLN A 1 224 ? -7.815 2.580 21.206 1.00 94.06 224 GLN A O 1
ATOM 1825 N N . LEU A 1 225 ? -7.165 4.711 20.951 1.00 91.62 225 LEU A N 1
ATOM 1826 C CA . LEU A 1 225 ? -7.318 4.785 19.510 1.00 91.62 225 LEU A CA 1
ATOM 1827 C C . LEU A 1 225 ? -5.964 4.599 18.826 1.00 91.62 225 LEU A C 1
ATOM 1829 O O . LEU A 1 225 ? -5.043 5.390 19.014 1.00 91.62 225 LEU A O 1
ATOM 1833 N N . ASN A 1 226 ? -5.847 3.579 17.983 1.00 91.00 226 ASN A N 1
ATOM 1834 C CA . ASN A 1 226 ? -4.680 3.385 17.130 1.00 91.00 226 ASN A CA 1
ATOM 1835 C C . ASN A 1 226 ? -5.097 3.613 15.680 1.00 91.00 226 ASN A C 1
ATOM 1837 O O . ASN A 1 226 ? -5.979 2.919 15.187 1.00 91.00 226 ASN A O 1
ATOM 1841 N N . TYR A 1 227 ? -4.467 4.543 14.970 1.00 88.62 227 TYR A N 1
ATOM 1842 C CA . TYR A 1 227 ? -4.774 4.778 13.558 1.00 88.62 227 TYR A CA 1
ATOM 1843 C C . TYR A 1 227 ? -3.506 4.963 12.728 1.00 88.62 227 TYR A C 1
ATOM 1845 O O . TYR A 1 227 ? -2.456 5.392 13.212 1.00 88.62 227 TYR A O 1
ATOM 1853 N N . CYS A 1 228 ? -3.598 4.591 11.451 1.00 84.38 228 CYS A N 1
ATOM 1854 C CA . CYS A 1 228 ? -2.492 4.700 10.511 1.00 84.38 228 CYS A CA 1
ATOM 1855 C C . CYS A 1 228 ? -2.631 5.990 9.704 1.00 84.38 228 CYS A C 1
ATOM 1857 O O . CYS A 1 228 ? -3.493 6.098 8.832 1.00 84.38 228 CYS A O 1
ATOM 1859 N N . TYR A 1 229 ? -1.746 6.950 9.952 1.00 82.62 229 TYR A N 1
ATOM 1860 C CA . TYR A 1 229 ? -1.608 8.119 9.099 1.00 82.62 229 TYR A CA 1
ATOM 1861 C C . TYR A 1 229 ? -0.698 7.784 7.916 1.00 82.62 229 TYR A C 1
ATOM 1863 O O . TYR A 1 229 ? 0.420 7.300 8.109 1.00 82.62 229 TYR A O 1
ATOM 1871 N N . LYS A 1 230 ? -1.169 8.028 6.691 1.00 84.06 230 LYS A N 1
ATOM 1872 C CA . LYS A 1 230 ? -0.407 7.809 5.457 1.00 84.06 230 LYS A CA 1
ATOM 1873 C C . LYS A 1 230 ? -0.262 9.122 4.707 1.00 84.06 230 LYS A C 1
ATOM 1875 O O . LYS A 1 230 ? -1.259 9.731 4.336 1.00 84.06 230 LYS A O 1
ATOM 1880 N N . GLU A 1 231 ? 0.974 9.502 4.429 1.00 83.31 231 GLU A N 1
ATOM 1881 C CA . GLU A 1 231 ? 1.312 10.705 3.675 1.00 83.31 231 GLU A CA 1
ATOM 1882 C C . GLU A 1 231 ? 2.054 10.320 2.399 1.00 83.31 231 GLU A C 1
ATOM 1884 O O . GLU A 1 231 ? 2.958 9.478 2.431 1.00 83.31 231 GLU A O 1
ATOM 1889 N N . LYS A 1 232 ? 1.647 10.902 1.268 1.00 84.31 232 LYS A N 1
ATOM 1890 C CA . LYS A 1 232 ? 2.283 10.672 -0.030 1.00 84.31 232 LYS A CA 1
ATOM 1891 C C . LYS A 1 232 ? 3.278 11.790 -0.319 1.00 84.31 232 LYS A C 1
ATOM 1893 O O . LYS A 1 232 ? 2.908 12.956 -0.286 1.00 84.31 232 LYS A O 1
ATOM 1898 N N . TYR A 1 233 ? 4.503 11.417 -0.662 1.00 76.81 233 TYR A N 1
ATOM 1899 C CA . TYR A 1 233 ? 5.555 12.322 -1.112 1.00 76.81 233 TYR A CA 1
ATOM 1900 C C . TYR A 1 233 ? 5.863 12.011 -2.569 1.00 76.81 233 TYR A C 1
ATOM 1902 O O . TYR A 1 233 ? 6.446 10.967 -2.861 1.00 76.81 233 TYR A O 1
ATOM 1910 N N . TYR A 1 234 ? 5.430 12.886 -3.469 1.00 77.38 234 TYR A N 1
ATOM 1911 C CA . TYR A 1 234 ? 5.709 12.773 -4.899 1.00 77.38 234 TYR A CA 1
ATOM 1912 C C . TYR A 1 234 ? 7.153 13.199 -5.194 1.00 77.38 234 TYR A C 1
ATOM 1914 O O . TYR A 1 234 ? 7.702 14.047 -4.485 1.00 77.38 234 TYR A O 1
ATOM 1922 N N . PHE A 1 235 ? 7.769 12.579 -6.202 1.00 65.50 235 PHE A N 1
ATOM 1923 C CA . PHE A 1 235 ? 9.119 12.923 -6.668 1.00 65.50 235 PHE A CA 1
ATOM 1924 C C . PHE A 1 235 ? 9.133 14.145 -7.585 1.00 65.50 235 PHE A C 1
ATOM 1926 O O . PHE A 1 235 ? 8.109 14.448 -8.238 1.00 65.50 235 PHE A O 1
#

Foldseek 3Di:
DPLVVLVVLVVLVVVVVDDDDDPDDFRFKKWFAFPVRDTDKDWDADPVGIAIFRIWGWDDGDSVQQKTKIFTKQFPPGQDDPDPPDRPPVSVVVTQEIETPVDIDIDRNVRTDDMDGDPHYYDQWDKDKDKDKDKDKFKDKAFAPDAKDFRDFDDPQFAFKKKKKKKAWADWDDQWWWKWWDAPPDIDIDIAGYRGIDIDIDTRTGIMITGRDNGITIIMMMMIMIGMDIDIGGD

pLDDT: mean 83.25, std 12.52, range [38.59, 95.12]

InterPro domains:
  IPR019593 Spore coat protein Z/Y [PF10612] (17-117)
  IPR025055 Endospore appendages core [PF13157] (128-228)
  IPR061406 CotZ-related putative spore coat protein [NF040827] (16-235)

Secondary structure (DSSP, 8-state):
---HHHHHHHHHHHHTTS---SS--PPPPEEEEETTS-B--EEEEETTEEEEE--EEEEEEETTTTEEEEEEEEEES------TT---HHHHTT--EEEEEEEEEEEEGGGEEEEEE--PPEESEEEEEEEEEEEEEEEEEE-TTPPPEEEEE--TT-TT-EEEEEEEEEEESSSEEEEEEEESS-EEEEEEETT-EEEEEEESEEEEEE---SS-EEEEEEEEEEEEEEEEEE-